Protein 7JYP (pdb70)

InterPro domains:
  IPR005982 Thioredoxin reductase [TIGR01292] (17-313)
  IPR008255 Pyridine nucleotide-disulphide oxidoreductase, class-II, active site [PS00573] (146-166)
  IPR023753 FAD/NAD(P)-binding domain [PF07992] (17-304)
  IPR036188 FAD/NAD(P)-binding domain superfamily [G3DSA:3.50.50.60] (17-307)
  IPR036188 FAD/NAD(P)-binding domain superfamily [G3DSA:3.50.50.60] (128-250)
  IPR036188 FAD/NAD(P)-binding domain superfamily [SSF51905] (14-313)
  IPR050097 Ferredoxin--NADP reductase type 2 [PTHR48105] (16-310)

Foldseek 3Di:
DDDAEWQEEEEAQALLRLLLLLLQLVLVTEYEYEHQDDRRPCLQQAQWFCPDPPDNIDGSNVVSVVSNVSSVVSHYHYHHWHWDAWDDDDFKIWTATPVRDIHIHRFYEYEHAKAADDQPAAPQVVARNQFEEADLVGCLQVQFAWEEEEEAQEQVRLQSVLVSLVGHQAYEYEYQAQDHHYDPVSVVSCVVRPRYHYDYNKGFHYFDDDSFTFWTWIAHNPPRDIDIGGGRHYHYHHDMGQPQPNCVVPFDADPRQAAEDDPLQHTPDPRYGYAANSHDDDDHDSVRRSVNSNSNSVVCSPPPD

Organism: Thermosipho africanus (strain TCF52B) (NCBI:txid484019)

Solvent-accessible surface area: 14412 Å² total; per-residue (Å²): 106,21,114,104,81,1,25,0,0,0,6,10,0,12,18,6,0,0,23,0,0,20,90,0,19,166,43,71,20,47,2,0,0,3,19,121,63,110,44,0,20,82,7,28,101,37,79,4,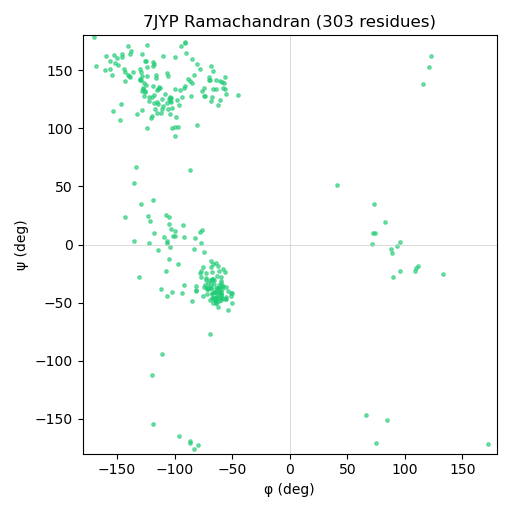8,60,59,56,102,82,73,162,146,13,94,0,62,91,0,0,66,82,22,0,92,81,0,95,76,88,53,6,57,35,12,107,6,64,11,93,120,5,37,100,57,131,88,72,8,47,0,62,1,80,90,52,65,99,0,72,0,33,0,0,0,1,9,36,23,15,67,29,136,88,40,71,27,89,11,7,161,107,3,79,24,74,6,2,14,28,32,0,37,38,11,0,150,57,18,53,44,60,47,2,0,0,8,5,3,19,79,51,0,0,56,36,0,47,96,0,8,176,51,6,124,36,2,15,0,2,7,69,69,80,124,35,78,5,47,145,84,29,31,73,100,12,139,107,28,190,49,25,121,50,37,64,34,2,89,10,98,44,4,117,15,161,104,102,1,83,29,0,10,4,32,43,70,145,83,43,125,101,72,78,20,141,4,81,0,0,0,2,36,50,34,71,52,13,81,2,114,48,0,131,84,45,10,71,40,17,142,162,20,28,0,84,36,60,131,39,10,11,13,88,9,90,0,0,0,0,1,1,40,0,42,75,36,153,95,54,21,21,70,33,7,10,47,5,0,16,70,0,0,61,40,0,25,157,113,46,97

Secondary structure (DSSP, 8-state):
---SEEEEEEE--SHHHHHHHHHHHTTT--EEEEESS-TTGGGGGSSEE--STT-SSEEHHHHHHHHHHHHHHTT-EEEE--EEEEEE-SS-EEEEETTS-EEEEEEEEE---EEEPP---TTTTTTBTTTEES-HHHHGGGGTT-EEEEE--SHHHHHHHHHHHTTSSEEEEE-SSSS--S-HHHHHHHHT-TTEEEE-SEEEEEEEESSSEEEEEEEETTT--EEEEE-SEEEE-S-EEE--GGGTTTS-B-TTSPBP--TTSB-SSTTEEE-GGGBS-S---HHHHHHHHHHHHHHHHHH--

Radius of gyration: 20.69 Å; Cα contacts (8 Å, |Δi|>4): 747; chains: 1; bounding box: 55×51×42 Å

Sequence (305 aa):
GPKDYYDILIIGGGPAGLTAAIYAGRAGLSAAVFEKALEGGAVTQTHVVENWPGFIRIEGSELGEKFAEHAKAFGAEIITAEVLKISYDNEYKYVELDNGKKVKGKVLIYATGAVPRKLGVPGEEEFRGRGVTYCAACDGYLFSGKDIVVVGGGDSACDEAHFLAKMVKSITMVQNLPYLTAAKVLQDRLLENKNVKVILNSLVKEIRGKDKVEEVVVVNNETGEETVIKAEGVFIYVGLVPKSDLLKGIVDINEYGYIKTDENMETNVPGIYAVGDVREKNLRQIVTAAADGAIAVEHAAKKYF

Nearest PDB structures (foldseek):
  7jyp-assembly1_A-2  TM=1.003E+00  e=5.445E-65  Thermosipho africanus TCF52B
  2q7v-assembly1_B  TM=9.675E-01  e=4.208E-39  Deinococcus radiodurans
  3f8p-assembly2_D  TM=9.642E-01  e=4.010E-35  Saccharolobus solfataricus
  3f8r-assembly1_B  TM=9.592E-01  e=8.767E-35  Saccharolobus solfataricus
  2a87-assembly1_B  TM=9.688E-01  e=6.551E-34  Mycobacterium tuberculosis

Structure (mmCIF, N/CA/C/O backbone):
data_7JYP
#
_entry.id   7JYP
#
_cell.length_a   58.150
_cell.length_b   58.150
_cell.length_c   163.130
_cell.angle_alpha   90.00
_cell.angle_beta   90.00
_cell.angle_gamma   120.00
#
_symmetry.space_group_name_H-M   'P 31 2 1'
#
loop_
_entity.id
_entity.type
_entity.pdbx_description
1 polymer 'Thioredoxin reductase'
2 non-polymer 'FLAVIN-ADENINE DINUCLEOTIDE'
3 non-polymer NICOTINAMIDE-ADENINE-DINUCLEOTIDE
4 water water
#
loop_
_atom_site.group_PDB
_atom_site.id
_atom_site.type_symbol
_atom_site.label_atom_id
_atom_site.label_alt_id
_atom_site.label_comp_id
_atom_site.label_asym_id
_atom_site.label_entity_id
_atom_site.label_seq_id
_atom_site.pdbx_PDB_ins_code
_atom_site.Cartn_x
_atom_site.Cartn_y
_atom_site.Cartn_z
_atom_site.occupancy
_atom_site.B_iso_or_equiv
_atom_site.auth_seq_id
_atom_site.auth_comp_id
_atom_site.auth_asym_id
_atom_site.auth_atom_id
_atom_site.pdbx_PDB_model_num
ATOM 1 N N . GLY A 1 39 ? -30.339 -9.964 -18.566 1.00 58.36 12 GLY A N 1
ATOM 2 C CA . GLY A 1 39 ? -31.355 -8.961 -18.374 1.00 52.77 12 GLY A CA 1
ATOM 3 C C . GLY A 1 39 ? -31.019 -8.054 -17.219 1.00 55.84 12 GLY A C 1
ATOM 4 O O . GLY A 1 39 ? -31.410 -8.309 -16.104 1.00 53.57 12 GLY A O 1
ATOM 5 N N . PRO A 1 40 ? -30.250 -6.954 -17.542 1.00 54.04 13 PRO A N 1
ATOM 6 C CA . PRO A 1 40 ? -29.940 -6.078 -16.418 1.00 51.40 13 PRO A CA 1
ATOM 7 C C . PRO A 1 40 ? -31.004 -5.050 -16.096 1.00 52.19 13 PRO A C 1
ATOM 8 O O . PRO A 1 40 ? -31.815 -4.743 -16.931 1.00 52.50 13 PRO A O 1
ATOM 12 N N . LYS A 1 41 ? -30.983 -4.521 -14.884 1.00 47.31 14 LYS A N 1
ATOM 13 C CA . LYS A 1 41 ? -31.931 -3.509 -14.499 1.00 44.85 14 LYS A CA 1
ATOM 14 C C . LYS A 1 41 ? -31.323 -2.192 -14.813 1.00 45.06 14 LYS A C 1
ATOM 15 O O . LYS A 1 41 ? -30.202 -2.142 -15.207 1.00 44.73 14 LYS A O 1
ATOM 21 N N . ASP A 1 42 ? -32.069 -1.128 -14.643 1.00 42.43 15 ASP A N 1
ATOM 22 C CA . ASP A 1 42 ? -31.546 0.161 -14.973 1.00 45.18 15 ASP A CA 1
ATOM 23 C C . ASP A 1 42 ? -30.513 0.696 -14.013 1.00 42.51 15 ASP A C 1
ATOM 24 O O . ASP A 1 42 ? -29.687 1.465 -14.396 1.00 37.27 15 ASP A O 1
ATOM 29 N N . TYR A 1 43 ? -30.598 0.306 -12.742 1.00 40.41 16 TYR A N 1
ATOM 30 C CA . TYR A 1 43 ? -29.702 0.810 -11.720 1.00 39.43 16 TYR A CA 1
ATOM 31 C C . TYR A 1 43 ? -29.260 -0.241 -10.728 1.00 32.76 16 TYR A C 1
ATOM 32 O O . TYR A 1 43 ? -29.977 -1.108 -10.431 1.00 34.68 16 TYR A O 1
ATOM 41 N N . TYR A 1 44 ? -28.034 -0.108 -10.279 1.00 31.69 17 TYR A N 1
ATOM 42 C CA . TYR A 1 44 ? -27.441 -0.949 -9.270 1.00 33.22 17 TYR A CA 1
ATOM 43 C C . TYR A 1 44 ? -26.563 -0.033 -8.434 1.00 32.60 17 TYR A C 1
ATOM 44 O O . TYR A 1 44 ? -26.033 0.914 -8.922 1.00 33.30 17 TYR A O 1
ATOM 53 N N . ASP A 1 45 ? -26.428 -0.338 -7.156 1.00 30.38 18 ASP A N 1
ATOM 54 C CA . ASP A 1 45 ? -25.603 0.470 -6.314 1.00 29.63 18 ASP A CA 1
ATOM 55 C C . ASP A 1 45 ? -24.178 0.372 -6.759 1.00 27.96 18 ASP A C 1
ATOM 56 O O . ASP A 1 45 ? -23.483 1.318 -6.781 1.00 27.56 18 ASP A O 1
ATOM 61 N N . ILE A 1 46 ? -23.768 -0.820 -7.108 1.00 27.16 19 ILE A N 1
ATOM 62 C CA . ILE A 1 46 ? -22.422 -1.047 -7.550 1.00 28.32 19 ILE A CA 1
ATOM 63 C C . ILE A 1 46 ? -22.334 -1.795 -8.890 1.00 25.34 19 ILE A C 1
ATOM 64 O O . ILE A 1 46 ? -22.942 -2.772 -9.069 1.00 25.29 19 ILE A O 1
ATOM 69 N N . LEU A 1 47 ? -21.527 -1.272 -9.780 1.00 26.80 20 LEU A N 1
ATOM 70 C CA . LEU A 1 47 ? -21.287 -1.873 -11.071 1.00 25.54 20 LEU A CA 1
ATOM 71 C C . LEU A 1 47 ? -19.915 -2.464 -11.041 1.00 20.43 20 LEU A C 1
ATOM 72 O O . LEU A 1 47 ? -19.002 -1.794 -10.790 1.00 27.97 20 LEU A O 1
ATOM 77 N N . ILE A 1 48 ? -19.808 -3.741 -11.273 1.00 21.14 21 ILE A N 1
ATOM 78 C CA . ILE A 1 48 ? -18.549 -4.412 -11.249 1.00 22.08 21 ILE A CA 1
ATOM 79 C C . ILE A 1 48 ? -18.216 -4.930 -12.640 1.00 23.80 21 ILE A C 1
ATOM 80 O O . ILE A 1 48 ? -18.943 -5.678 -13.171 1.00 27.39 21 ILE A O 1
ATOM 85 N N . ILE A 1 49 ? -17.099 -4.491 -13.172 1.00 24.02 22 ILE A N 1
ATOM 86 C CA . ILE A 1 49 ? -16.650 -4.860 -14.502 1.00 23.02 22 ILE A CA 1
ATOM 87 C C . ILE A 1 49 ? -15.662 -5.973 -14.452 1.00 21.56 22 ILE A C 1
ATOM 88 O O . ILE A 1 49 ? -14.550 -5.774 -14.152 1.00 25.09 22 ILE A O 1
ATOM 93 N N . GLY A 1 50 ? -16.126 -7.160 -14.729 1.00 23.58 23 GLY A N 1
ATOM 94 C CA . GLY A 1 50 ? -15.291 -8.319 -14.697 1.00 25.16 23 GLY A CA 1
ATOM 95 C C . GLY A 1 50 ? -15.758 -9.259 -13.619 1.00 25.84 23 GLY A C 1
ATOM 96 O O . GLY A 1 50 ? -16.078 -8.841 -12.577 1.00 25.25 23 GLY A O 1
ATOM 97 N N . GLY A 1 51 ? -15.773 -10.528 -13.925 1.00 26.32 24 GLY A N 1
ATOM 98 C CA . GLY A 1 51 ? -16.225 -11.533 -13.017 1.00 21.62 24 GLY A CA 1
ATOM 99 C C . GLY A 1 51 ? -15.208 -12.558 -12.623 1.00 20.58 24 GLY A C 1
ATOM 100 O O . GLY A 1 51 ? -15.504 -13.678 -12.517 1.00 23.70 24 GLY A O 1
ATOM 101 N N . GLY A 1 52 ? -14.000 -12.125 -12.442 1.00 22.82 25 GLY A N 1
ATOM 102 C CA . GLY A 1 52 ? -12.961 -12.969 -11.956 1.00 21.89 25 GLY A CA 1
ATOM 103 C C . GLY A 1 52 ? -13.053 -12.897 -10.403 1.00 21.86 25 GLY A C 1
ATOM 104 O O . GLY A 1 52 ? -13.976 -12.414 -9.884 1.00 23.66 25 GLY A O 1
ATOM 105 N N . PRO A 1 53 ? -11.988 -13.455 -9.727 1.00 19.69 26 PRO A N 1
ATOM 106 C CA . PRO A 1 53 ? -12.037 -13.397 -8.246 1.00 21.26 26 PRO A CA 1
ATOM 107 C C . PRO A 1 53 ? -12.200 -12.016 -7.630 1.00 23.19 26 PRO A C 1
ATOM 108 O O . PRO A 1 53 ? -12.844 -11.869 -6.634 1.00 24.39 26 PRO A O 1
ATOM 112 N N . ALA A 1 54 ? -11.592 -11.018 -8.231 1.00 20.77 27 ALA A N 1
ATOM 113 C CA . ALA A 1 54 ? -11.710 -9.671 -7.731 1.00 22.36 27 ALA A CA 1
ATOM 114 C C . ALA A 1 54 ? -13.125 -9.160 -7.803 1.00 23.88 27 ALA A C 1
ATOM 115 O O . ALA A 1 54 ? -13.669 -8.681 -6.861 1.00 22.17 27 ALA A O 1
ATOM 117 N N . GLY A 1 55 ? -13.740 -9.293 -8.954 1.00 22.93 28 GLY A N 1
ATOM 118 C CA . GLY A 1 55 ? -15.072 -8.818 -9.077 1.00 24.83 28 GLY A CA 1
ATOM 119 C C . GLY A 1 55 ? -16.121 -9.601 -8.347 1.00 21.62 28 GLY A C 1
ATOM 120 O O . GLY A 1 55 ? -17.071 -9.063 -7.937 1.00 20.91 28 GLY A O 1
ATOM 121 N N . LEU A 1 56 ? -15.923 -10.888 -8.253 1.00 22.56 29 LEU A N 1
ATOM 122 C CA . LEU A 1 56 ? -16.874 -11.721 -7.588 1.00 19.17 29 LEU A CA 1
ATOM 123 C C . LEU A 1 56 ? -16.791 -11.506 -6.073 1.00 22.05 29 LEU A C 1
ATOM 124 O O . LEU A 1 56 ? -17.767 -11.536 -5.447 1.00 23.53 29 LEU A O 1
ATOM 129 N N . THR A 1 57 ? -15.607 -11.267 -5.547 1.00 22.31 30 THR A N 1
ATOM 130 C CA . THR A 1 57 ? -15.451 -10.982 -4.121 1.00 19.96 30 THR A CA 1
ATOM 131 C C . THR A 1 57 ? -16.094 -9.651 -3.833 1.00 23.40 30 THR A C 1
ATOM 132 O O . THR A 1 57 ? -16.764 -9.501 -2.871 1.00 23.69 30 THR A O 1
ATOM 136 N N . ALA A 1 58 ? -15.890 -8.693 -4.704 1.00 23.12 31 ALA A N 1
ATOM 137 C CA . ALA A 1 58 ? -16.542 -7.438 -4.557 1.00 21.31 31 ALA A CA 1
ATOM 138 C C . ALA A 1 58 ? -18.046 -7.612 -4.536 1.00 23.73 31 ALA A C 1
ATOM 139 O O . ALA A 1 58 ? -18.722 -6.920 -3.861 1.00 27.43 31 ALA A O 1
ATOM 141 N N . ALA A 1 59 ? -18.566 -8.546 -5.303 1.00 23.14 32 ALA A N 1
ATOM 142 C CA . ALA A 1 59 ? -19.997 -8.755 -5.357 1.00 22.50 32 ALA A CA 1
ATOM 143 C C . ALA A 1 59 ? -20.522 -9.376 -4.067 1.00 25.06 32 ALA A C 1
ATOM 144 O O . ALA A 1 59 ? -21.571 -9.062 -3.604 1.00 26.15 32 ALA A O 1
ATOM 146 N N . ILE A 1 60 ? -19.746 -10.278 -3.531 1.00 22.74 33 ILE A N 1
ATOM 147 C CA . ILE A 1 60 ? -20.100 -10.925 -2.305 1.00 23.29 33 ILE A CA 1
ATOM 148 C C . ILE A 1 60 ? -20.126 -9.868 -1.217 1.00 24.83 33 ILE A C 1
ATOM 149 O O . ILE A 1 60 ? -21.058 -9.780 -0.511 1.00 24.82 33 ILE A O 1
ATOM 154 N N . TYR A 1 61 ? -19.089 -9.069 -1.140 1.00 21.66 34 TYR A N 1
ATOM 155 C CA . TYR A 1 61 ? -19.034 -8.061 -0.086 1.00 25.68 34 TYR A CA 1
ATOM 156 C C . TYR A 1 61 ? -20.126 -7.017 -0.260 1.00 27.49 34 TYR A C 1
ATOM 157 O O . TYR A 1 61 ? -20.680 -6.525 0.732 1.00 26.80 34 TYR A O 1
ATOM 166 N N . ALA A 1 62 ? -20.477 -6.704 -1.507 1.00 24.36 35 ALA A N 1
ATOM 167 C CA . ALA A 1 62 ? -21.531 -5.732 -1.759 1.00 23.81 35 ALA A CA 1
ATOM 168 C C . ALA A 1 62 ? -22.876 -6.249 -1.281 1.00 24.94 35 ALA A C 1
ATOM 169 O O . ALA A 1 62 ? -23.647 -5.510 -0.656 1.00 28.93 35 ALA A O 1
ATOM 171 N N . GLY A 1 63 ? -23.194 -7.503 -1.609 1.00 24.83 36 GLY A N 1
ATOM 172 C CA . GLY A 1 63 ? -24.452 -8.076 -1.168 1.00 21.85 36 GLY A CA 1
ATOM 173 C C . GLY A 1 63 ? -24.544 -8.116 0.347 1.00 27.18 36 GLY A C 1
ATOM 174 O O . GLY A 1 63 ? -25.579 -7.785 0.927 1.00 29.48 36 GLY A O 1
ATOM 175 N N . ARG A 1 64 ? -23.445 -8.460 1.003 1.00 23.85 37 ARG A N 1
ATOM 176 C CA . ARG A 1 64 ? -23.413 -8.550 2.468 1.00 21.26 37 ARG A CA 1
ATOM 177 C C . ARG A 1 64 ? -23.200 -7.202 3.142 1.00 27.21 37 ARG A C 1
ATOM 178 O O . ARG A 1 64 ? -23.085 -7.129 4.388 1.00 30.96 37 ARG A O 1
ATOM 186 N N . ALA A 1 65 ? -23.192 -6.130 2.357 1.00 26.47 38 ALA A N 1
ATOM 187 C CA . ALA A 1 65 ? -23.236 -4.769 2.862 1.00 26.52 38 ALA A CA 1
ATOM 188 C C . ALA A 1 65 ? -24.592 -4.122 2.624 1.00 27.79 38 ALA A C 1
ATOM 189 O O . ALA A 1 65 ? -24.781 -2.949 2.971 1.00 29.07 38 ALA A O 1
ATOM 191 N N . GLY A 1 66 ? -25.548 -4.867 2.075 1.00 27.89 39 GLY A N 1
ATOM 192 C CA . GLY A 1 66 ? -26.863 -4.324 1.789 1.00 31.19 39 GLY A CA 1
ATOM 193 C C . GLY A 1 66 ? -26.954 -3.557 0.489 1.00 31.42 39 GLY A C 1
ATOM 194 O O . GLY A 1 66 ? -27.882 -2.758 0.315 1.00 32.23 39 GLY A O 1
ATOM 195 N N . LEU A 1 67 ? -26.016 -3.768 -0.429 1.00 28.82 40 LEU A N 1
ATOM 196 C CA . LEU A 1 67 ? -25.934 -2.990 -1.663 1.00 31.17 40 LEU A CA 1
ATOM 197 C C . LEU A 1 67 ? -26.212 -3.883 -2.860 1.00 28.27 40 LEU A C 1
ATOM 198 O O . LEU A 1 67 ? -25.676 -4.992 -2.943 1.00 29.25 40 LEU A O 1
ATOM 203 N N . SER A 1 68 ? -27.052 -3.398 -3.778 1.00 30.17 41 SER A N 1
ATOM 204 C CA . SER A 1 68 ? -27.284 -4.086 -5.045 1.00 32.06 41 SER A CA 1
ATOM 205 C C . SER A 1 68 ? -26.039 -4.021 -5.915 1.00 29.64 41 SER A C 1
ATOM 206 O O . SER A 1 68 ? -25.337 -3.009 -5.944 1.00 30.48 41 SER A O 1
ATOM 209 N N . ALA A 1 69 ? -25.756 -5.110 -6.618 1.00 29.34 42 ALA A N 1
ATOM 210 C CA . ALA A 1 69 ? -24.546 -5.191 -7.424 1.00 32.82 42 ALA A CA 1
ATOM 211 C C . ALA A 1 69 ? -24.816 -5.947 -8.714 1.00 30.31 42 ALA A C 1
ATOM 212 O O . ALA A 1 69 ? -25.538 -6.953 -8.727 1.00 28.55 42 ALA A O 1
ATOM 214 N N . ALA A 1 70 ? -24.209 -5.454 -9.793 1.00 32.26 43 ALA A N 1
ATOM 215 C CA . ALA A 1 70 ? -24.193 -6.116 -11.093 1.00 28.10 43 ALA A CA 1
ATOM 216 C C . ALA A 1 70 ? -22.754 -6.443 -11.466 1.00 22.94 43 ALA A C 1
ATOM 217 O O . ALA A 1 70 ? -21.872 -5.581 -11.381 1.00 26.03 43 ALA A O 1
ATOM 219 N N . VAL A 1 71 ? -22.512 -7.697 -11.830 1.00 23.99 44 VAL A N 1
ATOM 220 C CA . VAL A 1 71 ? -21.228 -8.138 -12.357 1.00 22.07 44 VAL A CA 1
ATOM 221 C C . VAL A 1 71 ? -21.394 -8.287 -13.864 1.00 21.52 44 VAL A C 1
ATOM 222 O O . VAL A 1 71 ? -22.239 -9.060 -14.318 1.00 26.88 44 VAL A O 1
ATOM 226 N N . PHE A 1 72 ? -20.584 -7.582 -14.635 1.00 23.77 45 PHE A N 1
ATOM 227 C CA . PHE A 1 72 ? -20.594 -7.733 -16.091 1.00 21.99 45 PHE A CA 1
ATOM 228 C C . PHE A 1 72 ? -19.392 -8.577 -16.476 1.00 24.46 45 PHE A C 1
ATOM 229 O O . PHE A 1 72 ? -18.246 -8.181 -16.228 1.00 26.26 45 PHE A O 1
ATOM 237 N N . GLU A 1 73 ? -19.660 -9.743 -17.052 1.00 25.53 46 GLU A N 1
ATOM 238 C CA . GLU A 1 73 ? -18.633 -10.702 -17.432 1.00 23.93 46 GLU A CA 1
ATOM 239 C C . GLU A 1 73 ? -18.848 -11.093 -18.893 1.00 26.68 46 GLU A C 1
ATOM 240 O O . GLU A 1 73 ? -19.868 -11.698 -19.234 1.00 27.51 46 GLU A O 1
ATOM 246 N N . LYS A 1 74 ? -17.901 -10.765 -19.731 1.00 23.57 47 LYS A N 1
ATOM 247 C CA . LYS A 1 74 ? -18.016 -11.070 -21.149 1.00 25.75 47 LYS A CA 1
ATOM 248 C C . LYS A 1 74 ? -17.743 -12.512 -21.519 1.00 29.20 47 LYS A C 1
ATOM 249 O O . LYS A 1 74 ? -18.193 -12.986 -22.542 1.00 30.88 47 LYS A O 1
ATOM 255 N N . ALA A 1 75 ? -17.004 -13.207 -20.684 1.00 26.17 48 ALA A N 1
ATOM 256 C CA . ALA A 1 75 ? -16.717 -14.581 -20.938 1.00 28.11 48 ALA A CA 1
ATOM 257 C C . ALA A 1 75 ? -17.229 -15.514 -19.838 1.00 32.88 48 ALA A C 1
ATOM 258 O O . ALA A 1 75 ? -18.397 -15.663 -19.681 1.00 33.91 48 ALA A O 1
ATOM 260 N N . LEU A 1 76 ? -16.332 -16.136 -19.102 1.00 31.57 49 LEU A N 1
ATOM 261 C CA . LEU A 1 76 ? -16.727 -17.060 -18.077 1.00 29.83 49 LEU A CA 1
ATOM 262 C C . LEU A 1 76 ? -16.626 -16.566 -16.635 1.00 28.25 49 LEU A C 1
ATOM 263 O O . LEU A 1 76 ? -15.608 -16.124 -16.210 1.00 24.58 49 LEU A O 1
ATOM 268 N N . GLU A 1 77 ? -17.724 -16.676 -15.910 1.00 27.96 50 GLU A N 1
ATOM 269 C CA . GLU A 1 77 ? -17.677 -16.313 -14.496 1.00 27.26 50 GLU A CA 1
ATOM 270 C C . GLU A 1 77 ? -16.620 -17.148 -13.777 1.00 31.19 50 GLU A C 1
ATOM 271 O O . GLU A 1 77 ? -16.535 -18.370 -13.960 1.00 28.22 50 GLU A O 1
ATOM 277 N N . GLY A 1 78 ? -15.809 -16.480 -12.950 1.00 28.38 51 GLY A N 1
ATOM 278 C CA . GLY A 1 78 ? -14.599 -17.058 -12.410 1.00 22.82 51 GLY A CA 1
ATOM 279 C C . GLY A 1 78 ? -13.340 -16.478 -12.993 1.00 26.97 51 GLY A C 1
ATOM 280 O O . GLY A 1 78 ? -12.280 -16.602 -12.374 1.00 27.49 51 GLY A O 1
ATOM 281 N N . GLY A 1 79 ? -13.407 -15.883 -14.201 1.00 23.89 52 GLY A N 1
ATOM 282 C CA . GLY A 1 79 ? -12.230 -15.244 -14.756 1.00 23.02 52 GLY A CA 1
ATOM 283 C C . GLY A 1 79 ? -11.146 -16.254 -15.077 1.00 24.08 52 GLY A C 1
ATOM 284 O O . GLY A 1 79 ? -11.410 -17.389 -15.490 1.00 26.77 52 GLY A O 1
ATOM 285 N N . ALA A 1 80 ? -9.920 -15.838 -14.918 1.00 23.75 53 ALA A N 1
ATOM 286 C CA . ALA A 1 80 ? -8.801 -16.674 -15.224 1.00 28.22 53 ALA A CA 1
ATOM 287 C C . ALA A 1 80 ? -8.711 -17.992 -14.512 1.00 31.09 53 ALA A C 1
ATOM 288 O O . ALA A 1 80 ? -8.033 -18.872 -14.950 1.00 33.61 53 ALA A O 1
ATOM 290 N N . VAL A 1 81 ? -9.385 -18.105 -13.398 1.00 28.82 54 VAL A N 1
ATOM 291 C CA . VAL A 1 81 ? -9.361 -19.345 -12.666 1.00 29.99 54 VAL A CA 1
ATOM 292 C C . VAL A 1 81 ? -9.893 -20.473 -13.541 1.00 30.49 54 VAL A C 1
ATOM 293 O O . VAL A 1 81 ? -9.491 -21.568 -13.415 1.00 29.03 54 VAL A O 1
ATOM 297 N N . THR A 1 82 ? -10.840 -20.155 -14.400 1.00 30.91 55 THR A N 1
ATOM 298 C CA . THR A 1 82 ? -11.447 -21.163 -15.248 1.00 30.84 55 THR A CA 1
ATOM 299 C C . THR A 1 82 ? -10.520 -21.728 -16.303 1.00 34.07 55 THR A C 1
ATOM 300 O O . THR A 1 82 ? -10.793 -22.715 -16.877 1.00 33.10 55 THR A O 1
ATOM 304 N N . GLN A 1 83 ? -9.418 -21.063 -16.510 1.00 31.30 56 GLN A N 1
ATOM 305 C CA . GLN A 1 83 ? -8.421 -21.467 -17.442 1.00 35.24 56 GLN A CA 1
ATOM 306 C C . GLN A 1 83 ? -7.208 -22.057 -16.778 1.00 38.28 56 GLN A C 1
ATOM 307 O O . GLN A 1 83 ? -6.159 -22.055 -17.334 1.00 42.50 56 GLN A O 1
ATOM 313 N N . THR A 1 84 ? -7.363 -22.571 -15.573 1.00 35.06 57 THR A N 1
ATOM 314 C CA . THR A 1 84 ? -6.272 -23.236 -14.917 1.00 35.28 57 THR A CA 1
ATOM 315 C C . THR A 1 84 ? -6.707 -24.645 -14.544 1.00 35.60 57 THR A C 1
ATOM 316 O O . THR A 1 84 ? -7.863 -24.903 -14.374 1.00 34.39 57 THR A O 1
ATOM 320 N N . HIS A 1 85 ? -5.781 -25.564 -14.446 1.00 29.11 58 HIS A N 1
ATOM 321 C CA . HIS A 1 85 ? -6.088 -26.931 -14.136 1.00 27.56 58 HIS A CA 1
ATOM 322 C C . HIS A 1 85 ? -6.574 -27.082 -12.706 1.00 29.21 58 HIS A C 1
ATOM 323 O O . HIS A 1 85 ? -7.720 -27.206 -12.477 1.00 29.85 58 HIS A O 1
ATOM 330 N N . VAL A 1 86 ? -5.655 -27.048 -11.770 1.00 29.51 59 VAL A N 1
ATOM 331 C CA . VAL A 1 86 ? -6.000 -27.196 -10.367 1.00 26.33 59 VAL A CA 1
ATOM 332 C C . VAL A 1 86 ? -5.442 -26.056 -9.572 1.00 28.34 59 VAL A C 1
ATOM 333 O O . VAL A 1 86 ? -4.370 -25.640 -9.795 1.00 29.21 59 VAL A O 1
ATOM 337 N N . VAL A 1 87 ? -6.241 -25.576 -8.643 1.00 29.49 60 VAL A N 1
ATOM 338 C CA . VAL A 1 87 ? -5.866 -24.496 -7.771 1.00 25.22 60 VAL A CA 1
ATOM 339 C C . VAL A 1 87 ? -5.544 -25.140 -6.419 1.00 26.53 60 VAL A C 1
ATOM 340 O O . VAL A 1 87 ? -6.317 -25.866 -5.909 1.00 23.59 60 VAL A O 1
ATOM 344 N N . GLU A 1 88 ? -4.357 -24.850 -5.933 1.00 22.90 61 GLU A N 1
ATOM 345 C CA . GLU A 1 88 ? -3.854 -25.402 -4.704 1.00 26.67 61 GLU A CA 1
ATOM 346 C C . GLU A 1 88 ? -3.486 -24.344 -3.693 1.00 25.83 61 GLU A C 1
ATOM 347 O O . GLU A 1 88 ? -3.031 -24.662 -2.635 1.00 27.17 61 GLU A O 1
ATOM 353 N N . ASN A 1 89 ? -3.686 -23.100 -4.047 1.00 26.26 62 ASN A N 1
ATOM 354 C CA . ASN A 1 89 ? -3.366 -22.022 -3.161 1.00 27.82 62 ASN A CA 1
ATOM 355 C C . ASN A 1 89 ? -4.472 -21.073 -2.805 1.00 24.46 62 ASN A C 1
ATOM 356 O O . ASN A 1 89 ? -4.221 -19.967 -2.473 1.00 27.10 62 ASN A O 1
ATOM 361 N N . TRP A 1 90 ? -5.693 -21.548 -2.894 1.00 21.74 63 TRP A N 1
ATOM 362 C CA . TRP A 1 90 ? -6.857 -20.849 -2.384 1.00 24.56 63 TRP A CA 1
ATOM 363 C C . TRP A 1 90 ? -7.175 -21.483 -1.036 1.00 22.42 63 TRP A C 1
ATOM 364 O O . TRP A 1 90 ? -7.691 -22.616 -0.989 1.00 21.90 63 TRP A O 1
ATOM 375 N N . PRO A 1 91 ? -6.803 -20.837 0.036 1.00 24.40 64 PRO A N 1
ATOM 376 C CA . PRO A 1 91 ? -6.977 -21.462 1.349 1.00 23.00 64 PRO A CA 1
ATOM 377 C C . PRO A 1 91 ? -8.318 -22.128 1.593 1.00 21.77 64 PRO A C 1
ATOM 378 O O . PRO A 1 91 ? -9.319 -21.557 1.429 1.00 23.31 64 PRO A O 1
ATOM 382 N N . GLY A 1 92 ? -8.275 -23.363 2.033 1.00 23.41 65 GLY A N 1
ATOM 383 C CA . GLY A 1 92 ? -9.468 -24.099 2.334 1.00 23.12 65 GLY A CA 1
ATOM 384 C C . GLY A 1 92 ? -9.762 -25.219 1.368 1.00 26.23 65 GLY A C 1
ATOM 385 O O . GLY A 1 92 ? -10.487 -26.094 1.659 1.00 26.85 65 GLY A O 1
ATOM 386 N N . PHE A 1 93 ? -9.167 -25.141 0.183 1.00 23.06 66 PHE A N 1
ATOM 387 C CA . PHE A 1 93 ? -9.306 -26.149 -0.827 1.00 26.45 66 PHE A CA 1
ATOM 388 C C . PHE A 1 93 ? -7.930 -26.681 -1.095 1.00 24.45 66 PHE A C 1
ATOM 389 O O . PHE A 1 93 ? -7.135 -26.014 -1.617 1.00 26.49 66 PHE A O 1
ATOM 397 N N . ILE A 1 94 ? -7.638 -27.897 -0.733 1.00 26.73 67 ILE A N 1
ATOM 398 C CA . ILE A 1 94 ? -6.319 -28.414 -0.964 1.00 23.66 67 ILE A CA 1
ATOM 399 C C . ILE A 1 94 ? -5.980 -28.513 -2.458 1.00 27.89 67 ILE A C 1
ATOM 400 O O . ILE A 1 94 ? -4.925 -28.188 -2.870 1.00 25.67 67 ILE A O 1
ATOM 405 N N . ARG A 1 95 ? -6.920 -29.022 -3.207 1.00 24.66 68 ARG A N 1
ATOM 406 C CA . ARG A 1 95 ? -6.741 -29.200 -4.639 1.00 26.88 68 ARG A CA 1
ATOM 407 C C . ARG A 1 95 ? -8.107 -29.166 -5.262 1.00 30.29 68 ARG A C 1
ATOM 408 O O . ARG A 1 95 ? -8.909 -30.003 -5.005 1.00 31.06 68 ARG A O 1
ATOM 416 N N . ILE A 1 96 ? -8.361 -28.160 -6.075 1.00 28.43 69 ILE A N 1
ATOM 417 C CA . ILE A 1 96 ? -9.638 -28.039 -6.730 1.00 24.11 69 ILE A CA 1
ATOM 418 C C . ILE A 1 96 ? -9.473 -27.593 -8.202 1.00 24.38 69 ILE A C 1
ATOM 419 O O . ILE A 1 96 ? -8.616 -26.860 -8.507 1.00 23.33 69 ILE A O 1
ATOM 424 N N . GLU A 1 97 ? -10.313 -28.107 -9.078 1.00 26.54 70 GLU A N 1
ATOM 425 C CA . GLU A 1 97 ? -10.235 -27.720 -10.480 1.00 23.89 70 GLU A CA 1
ATOM 426 C C . GLU A 1 97 ? -10.616 -26.264 -10.608 1.00 23.93 70 GLU A C 1
ATOM 427 O O . GLU A 1 97 ? -11.567 -25.836 -10.062 1.00 26.11 70 GLU A O 1
ATOM 433 N N . GLY A 1 98 ? -9.834 -25.527 -11.360 1.00 24.70 71 GLY A N 1
ATOM 434 C CA . GLY A 1 98 ? -10.084 -24.130 -11.571 1.00 24.46 71 GLY A CA 1
ATOM 435 C C . GLY A 1 98 ? -11.477 -23.776 -12.010 1.00 26.48 71 GLY A C 1
ATOM 436 O O . GLY A 1 98 ? -12.034 -22.851 -11.540 1.00 24.05 71 GLY A O 1
ATOM 437 N N . SER A 1 99 ? -12.018 -24.527 -12.955 1.00 26.95 72 SER A N 1
ATOM 438 C CA . SER A 1 99 ? -13.357 -24.256 -13.403 1.00 25.92 72 SER A CA 1
ATOM 439 C C . SER A 1 99 ? -14.379 -24.471 -12.287 1.00 28.25 72 SER A C 1
ATOM 440 O O . SER A 1 99 ? -15.324 -23.765 -12.204 1.00 26.03 72 SER A O 1
ATOM 443 N N . GLU A 1 100 ? -14.159 -25.474 -11.463 1.00 25.91 73 GLU A N 1
ATOM 444 C CA . GLU A 1 100 ? -15.068 -25.704 -10.354 1.00 30.61 73 GLU A CA 1
ATOM 445 C C . GLU A 1 100 ? -14.974 -24.576 -9.337 1.00 26.50 73 GLU A C 1
ATOM 446 O O . GLU A 1 100 ? -15.954 -24.119 -8.869 1.00 28.27 73 GLU A O 1
ATOM 452 N N . LEU A 1 101 ? -13.777 -24.139 -9.040 1.00 24.26 74 LEU A N 1
ATOM 453 C CA . LEU A 1 101 ? -13.609 -23.039 -8.097 1.00 27.03 74 LEU A CA 1
ATOM 454 C C . LEU A 1 101 ? -14.242 -21.768 -8.622 1.00 26.08 74 LEU A C 1
ATOM 455 O O . LEU A 1 101 ? -14.901 -21.090 -7.941 1.00 26.45 74 LEU A O 1
ATOM 460 N N . GLY A 1 102 ? -14.028 -21.470 -9.878 1.00 26.15 75 GLY A N 1
ATOM 461 C CA . GLY A 1 102 ? -14.630 -20.286 -10.409 1.00 25.52 75 GLY A CA 1
ATOM 462 C C . GLY A 1 102 ? -16.119 -20.297 -10.300 1.00 24.74 75 GLY A C 1
ATOM 463 O O . GLY A 1 102 ? -16.684 -19.309 -10.052 1.00 25.64 75 GLY A O 1
ATOM 464 N N . GLU A 1 103 ? -16.730 -21.439 -10.516 1.00 24.40 76 GLU A N 1
ATOM 465 C CA . GLU A 1 103 ? -18.159 -21.537 -10.415 1.00 26.03 76 GLU A CA 1
ATOM 466 C C . GLU A 1 103 ? -18.601 -21.372 -8.949 1.00 27.12 76 GLU A C 1
ATOM 467 O O . GLU A 1 103 ? -19.606 -20.802 -8.677 1.00 27.23 76 GLU A O 1
ATOM 473 N N . LYS A 1 104 ? -17.815 -21.914 -8.032 1.00 27.23 77 LYS A N 1
ATOM 474 C CA . LYS A 1 104 ? -18.117 -21.751 -6.630 1.00 26.56 77 LYS A CA 1
ATOM 475 C C . LYS A 1 104 ? -18.109 -20.267 -6.314 1.00 25.88 77 LYS A C 1
ATOM 476 O O . LYS A 1 104 ? -18.969 -19.805 -5.636 1.00 27.51 77 LYS A O 1
ATOM 482 N N . PHE A 1 105 ? -17.125 -19.534 -6.812 1.00 24.77 78 PHE A N 1
ATOM 483 C CA . PHE A 1 105 ? -17.102 -18.091 -6.578 1.00 21.89 78 PHE A CA 1
ATOM 484 C C . PHE A 1 105 ? -18.355 -17.425 -7.123 1.00 23.64 78 PHE A C 1
ATOM 485 O O . PHE A 1 105 ? -18.920 -16.535 -6.487 1.00 23.13 78 PHE A O 1
ATOM 493 N N . ALA A 1 106 ? -18.756 -17.776 -8.357 1.00 25.02 79 ALA A N 1
ATOM 494 C CA . ALA A 1 106 ? -19.934 -17.145 -8.947 1.00 25.72 79 ALA A CA 1
ATOM 495 C C . ALA A 1 106 ? -21.210 -17.491 -8.190 1.00 26.43 79 ALA A C 1
ATOM 496 O O . ALA A 1 106 ? -22.052 -16.617 -7.962 1.00 26.79 79 ALA A O 1
ATOM 498 N N . GLU A 1 107 ? -21.363 -18.723 -7.766 1.00 26.97 80 GLU A N 1
ATOM 499 C CA . GLU A 1 107 ? -22.534 -19.114 -7.020 1.00 29.84 80 GLU A CA 1
ATOM 500 C C . GLU A 1 107 ? -22.620 -18.356 -5.665 1.00 25.96 80 GLU A C 1
ATOM 501 O O . GLU A 1 107 ? -23.655 -17.982 -5.228 1.00 24.18 80 GLU A O 1
ATOM 507 N N . HIS A 1 108 ? -21.471 -18.149 -5.069 1.00 25.09 81 HIS A N 1
ATOM 508 C CA . HIS A 1 108 ? -21.365 -17.443 -3.811 1.00 25.97 81 HIS A CA 1
ATOM 509 C C . HIS A 1 108 ? -21.794 -16.002 -4.021 1.00 26.96 81 HIS A C 1
ATOM 510 O O . HIS A 1 108 ? -22.571 -15.504 -3.275 1.00 25.81 81 HIS A O 1
ATOM 517 N N . ALA A 1 109 ? -21.300 -15.344 -5.069 1.00 24.82 82 ALA A N 1
ATOM 518 C CA . ALA A 1 109 ? -21.736 -13.975 -5.321 1.00 24.66 82 ALA A CA 1
ATOM 519 C C . ALA A 1 109 ? -23.243 -13.909 -5.536 1.00 26.12 82 ALA A C 1
ATOM 520 O O . ALA A 1 109 ? -23.907 -12.988 -5.051 1.00 28.80 82 ALA A O 1
ATOM 522 N N . LYS A 1 110 ? -23.795 -14.853 -6.301 1.00 29.42 83 LYS A N 1
ATOM 523 C CA . LYS A 1 110 ? -25.232 -14.831 -6.542 1.00 29.73 83 LYS A CA 1
ATOM 524 C C . LYS A 1 110 ? -26.024 -15.136 -5.273 1.00 30.32 83 LYS A C 1
ATOM 525 O O . LYS A 1 110 ? -27.134 -14.617 -5.100 1.00 30.65 83 LYS A O 1
ATOM 531 N N . ALA A 1 111 ? -25.464 -15.949 -4.372 1.00 28.11 84 ALA A N 1
ATOM 532 C CA . ALA A 1 111 ? -26.186 -16.324 -3.158 1.00 30.01 84 ALA A CA 1
ATOM 533 C C . ALA A 1 111 ? -26.552 -15.111 -2.320 1.00 31.21 84 ALA A C 1
ATOM 534 O O . ALA A 1 111 ? -27.545 -15.142 -1.583 1.00 33.75 84 ALA A O 1
ATOM 536 N N . PHE A 1 112 ? -25.744 -14.074 -2.433 1.00 29.34 85 PHE A N 1
ATOM 537 C CA . PHE A 1 112 ? -25.950 -12.882 -1.664 1.00 31.06 85 PHE A CA 1
ATOM 538 C C . PHE A 1 112 ? -26.560 -11.720 -2.393 1.00 32.61 85 PHE A C 1
ATOM 539 O O . PHE A 1 112 ? -26.589 -10.651 -1.892 1.00 38.12 85 PHE A O 1
ATOM 547 N N . GLY A 1 113 ? -27.093 -11.971 -3.564 1.00 30.51 86 GLY A N 1
ATOM 548 C CA . GLY A 1 113 ? -27.808 -10.950 -4.284 1.00 33.95 86 GLY A CA 1
ATOM 549 C C . GLY A 1 113 ? -27.300 -10.345 -5.561 1.00 32.63 86 GLY A C 1
ATOM 550 O O . GLY A 1 113 ? -28.048 -9.761 -6.267 1.00 34.38 86 GLY A O 1
ATOM 551 N N . ALA A 1 114 ? -26.029 -10.488 -5.835 1.00 33.32 87 ALA A N 1
ATOM 552 C CA . ALA A 1 114 ? -25.461 -9.915 -7.026 1.00 32.36 87 ALA A CA 1
ATOM 553 C C . ALA A 1 114 ? -26.013 -10.572 -8.245 1.00 35.34 87 ALA A C 1
ATOM 554 O O . ALA A 1 114 ? -26.370 -11.694 -8.220 1.00 38.34 87 ALA A O 1
ATOM 556 N N . GLU A 1 115 ? -26.094 -9.814 -9.318 1.00 32.01 88 GLU A N 1
ATOM 557 C CA . GLU A 1 115 ? -26.593 -10.335 -10.566 1.00 35.26 88 GLU A CA 1
ATOM 558 C C . GLU A 1 115 ? -25.433 -10.397 -11.541 1.00 32.42 88 GLU A C 1
ATOM 559 O O . GLU A 1 115 ? -24.769 -9.441 -11.731 1.00 34.88 88 GLU A O 1
ATOM 565 N N . ILE A 1 116 ? -25.190 -11.554 -12.103 1.00 30.90 89 ILE A N 1
ATOM 566 C CA . ILE A 1 116 ? -24.130 -11.694 -13.047 1.00 28.61 89 ILE A CA 1
ATOM 567 C C . ILE A 1 116 ? -24.740 -11.610 -14.431 1.00 30.81 89 ILE A C 1
ATOM 568 O O . ILE A 1 116 ? -25.627 -12.314 -14.735 1.00 30.86 89 ILE A O 1
ATOM 573 N N . ILE A 1 117 ? -24.226 -10.689 -15.210 1.00 30.80 90 ILE A N 1
ATOM 574 C CA . ILE A 1 117 ? -24.687 -10.425 -16.559 1.00 29.44 90 ILE A CA 1
ATOM 575 C C . ILE A 1 117 ? -23.621 -10.742 -17.589 1.00 31.73 90 ILE A C 1
ATOM 576 O O . ILE A 1 117 ? -22.564 -10.234 -17.550 1.00 28.89 90 ILE A O 1
ATOM 581 N N . THR A 1 118 ? -23.953 -11.619 -18.515 1.00 34.70 91 THR A N 1
ATOM 582 C CA . THR A 1 118 ? -23.032 -11.982 -19.549 1.00 34.11 91 THR A CA 1
ATOM 583 C C . THR A 1 118 ? -23.102 -10.885 -20.596 1.00 36.24 91 THR A C 1
ATOM 584 O O . THR A 1 118 ? -24.021 -10.833 -21.339 1.00 34.96 91 THR A O 1
ATOM 588 N N . ALA A 1 119 ? -22.124 -10.014 -20.611 1.00 31.32 92 ALA A N 1
ATOM 589 C CA . ALA A 1 119 ? -22.087 -8.932 -21.547 1.00 34.92 92 ALA A CA 1
ATOM 590 C C . ALA A 1 119 ? -20.755 -8.278 -21.521 1.00 31.55 92 ALA A C 1
ATOM 591 O O . ALA A 1 119 ? -20.096 -8.317 -20.533 1.00 30.64 92 ALA A O 1
ATOM 593 N N . GLU A 1 120 ? -20.372 -7.662 -22.619 1.00 25.07 93 GLU A N 1
ATOM 594 C CA . GLU A 1 120 ? -19.144 -6.966 -22.663 1.00 24.98 93 GLU A CA 1
ATOM 595 C C . GLU A 1 120 ? -19.441 -5.516 -22.466 1.00 30.44 93 GLU A C 1
ATOM 596 O O . GLU A 1 120 ? -20.329 -4.986 -23.038 1.00 30.31 93 GLU A O 1
ATOM 602 N N . VAL A 1 121 ? -18.667 -4.886 -21.610 1.00 26.62 94 VAL A N 1
ATOM 603 C CA . VAL A 1 121 ? -18.808 -3.485 -21.369 1.00 26.21 94 VAL A CA 1
ATOM 604 C C . VAL A 1 121 ? -17.974 -2.808 -22.439 1.00 29.95 94 VAL A C 1
ATOM 605 O O . VAL A 1 121 ? -16.857 -3.136 -22.612 1.00 26.15 94 VAL A O 1
ATOM 609 N N . LEU A 1 122 ? -18.580 -1.870 -23.148 1.00 30.58 95 LEU A N 1
ATOM 610 C CA . LEU A 1 122 ? -17.902 -1.181 -24.236 1.00 29.82 95 LEU A CA 1
ATOM 611 C C . LEU A 1 122 ? -17.510 0.252 -23.962 1.00 31.81 95 LEU A C 1
ATOM 612 O O . LEU A 1 122 ? -16.635 0.768 -24.596 1.00 29.81 95 LEU A O 1
ATOM 617 N N . LYS A 1 123 ? -18.185 0.869 -23.023 1.00 28.25 96 LYS A N 1
ATOM 618 C CA . LYS A 1 123 ? -17.874 2.214 -22.649 1.00 31.30 96 LYS A CA 1
ATOM 619 C C . LYS A 1 123 ? -18.298 2.533 -21.215 1.00 31.58 96 LYS A C 1
ATOM 620 O O . LYS A 1 123 ? -19.276 2.061 -20.755 1.00 31.23 96 LYS A O 1
ATOM 626 N N . ILE A 1 124 ? -17.519 3.369 -20.570 1.00 28.27 97 ILE A N 1
ATOM 627 C CA . ILE A 1 124 ? -17.790 3.802 -19.226 1.00 33.11 97 ILE A CA 1
ATOM 628 C C . ILE A 1 124 ? -17.775 5.310 -19.185 1.00 35.23 97 ILE A C 1
ATOM 629 O O . ILE A 1 124 ? -16.898 5.908 -19.704 1.00 35.86 97 ILE A O 1
ATOM 634 N N . SER A 1 125 ? -18.760 5.889 -18.543 1.00 35.94 98 SER A N 1
ATOM 635 C CA . SER A 1 125 ? -18.816 7.312 -18.363 1.00 39.60 98 SER A CA 1
ATOM 636 C C . SER A 1 125 ? -19.330 7.630 -16.967 1.00 40.59 98 SER A C 1
ATOM 637 O O . SER A 1 125 ? -19.767 6.762 -16.274 1.00 40.97 98 SER A O 1
ATOM 640 N N . TYR A 1 126 ? -19.266 8.890 -16.584 1.00 43.03 99 TYR A N 1
ATOM 641 C CA . TYR A 1 126 ? -19.733 9.301 -15.277 1.00 47.09 99 TYR A CA 1
ATOM 642 C C . TYR A 1 126 ? -20.129 10.763 -15.151 1.00 51.68 99 TYR A C 1
ATOM 643 O O . TYR A 1 126 ? -19.614 11.600 -15.835 1.00 46.08 99 TYR A O 1
ATOM 652 N N . ASP A 1 127 ? -21.065 11.040 -14.252 1.00 51.73 100 ASP A N 1
ATOM 653 C CA . ASP A 1 127 ? -21.494 12.394 -13.994 1.00 51.28 100 ASP A CA 1
ATOM 654 C C . ASP A 1 127 ? -21.195 12.719 -12.554 1.00 53.97 100 ASP A C 1
ATOM 655 O O . ASP A 1 127 ? -20.305 12.146 -11.981 1.00 51.28 100 ASP A O 1
ATOM 660 N N . ASN A 1 128 ? -21.937 13.647 -11.985 1.00 55.22 101 ASN A N 1
ATOM 661 C CA . ASN A 1 128 ? -21.732 14.091 -10.616 1.00 56.68 101 ASN A CA 1
ATOM 662 C C . ASN A 1 128 ? -21.639 13.002 -9.584 1.00 59.37 101 ASN A C 1
ATOM 663 O O . ASN A 1 128 ? -20.730 12.989 -8.781 1.00 62.77 101 ASN A O 1
ATOM 668 N N . GLU A 1 129 ? -22.594 12.103 -9.600 1.00 57.54 102 GLU A N 1
ATOM 669 C CA . GLU A 1 129 ? -22.628 11.050 -8.636 1.00 56.34 102 GLU A CA 1
ATOM 670 C C . GLU A 1 129 ? -22.923 9.670 -9.160 1.00 54.75 102 GLU A C 1
ATOM 671 O O . GLU A 1 129 ? -23.030 8.766 -8.383 1.00 49.76 102 GLU A O 1
ATOM 677 N N . TYR A 1 130 ? -23.066 9.498 -10.462 1.00 50.38 103 TYR A N 1
ATOM 678 C CA . TYR A 1 130 ? -23.356 8.187 -10.998 1.00 47.92 103 TYR A CA 1
ATOM 679 C C . TYR A 1 130 ? -22.368 7.765 -12.048 1.00 47.30 103 TYR A C 1
ATOM 680 O O . TYR A 1 130 ? -21.729 8.567 -12.650 1.00 47.39 103 TYR A O 1
ATOM 689 N N . LYS A 1 131 ? -22.283 6.467 -12.239 1.00 40.75 104 LYS A N 1
ATOM 690 C CA . LYS A 1 131 ? -21.409 5.880 -13.203 1.00 37.35 104 LYS A CA 1
ATOM 691 C C . LYS A 1 131 ? -22.294 5.135 -14.174 1.00 40.10 104 LYS A C 1
ATOM 692 O O . LYS A 1 131 ? -23.373 4.732 -13.840 1.00 38.50 104 LYS A O 1
ATOM 698 N N . TYR A 1 132 ? -21.804 4.988 -15.386 1.00 36.64 105 TYR A N 1
ATOM 699 C CA . TYR A 1 132 ? -22.554 4.357 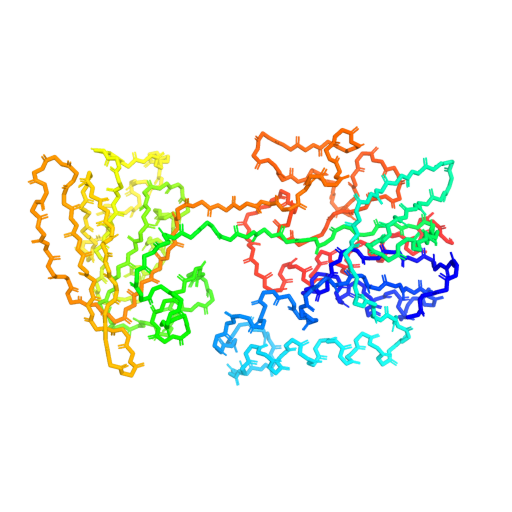-16.413 1.00 37.32 105 TYR A CA 1
ATOM 700 C C . TYR A 1 132 ? -21.732 3.465 -17.266 1.00 31.31 105 TYR A C 1
ATOM 701 O O . TYR A 1 132 ? -20.623 3.716 -17.532 1.00 33.33 105 TYR A O 1
ATOM 710 N N . VAL A 1 133 ? -22.342 2.402 -17.691 1.00 31.56 106 VAL A N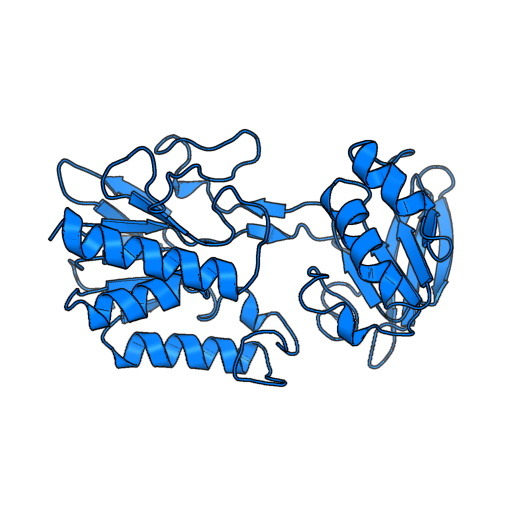 1
ATOM 711 C CA . VAL A 1 133 ? -21.714 1.509 -18.606 1.00 35.79 106 VAL A CA 1
ATOM 712 C C . VAL A 1 133 ? -22.639 1.251 -19.785 1.00 30.95 106 VAL A C 1
ATOM 713 O O . VAL A 1 133 ? -23.801 1.138 -19.622 1.00 30.78 106 VAL A O 1
ATOM 717 N N . GLU A 1 134 ? -22.067 1.162 -20.975 1.00 32.45 107 GLU A N 1
ATOM 718 C CA . GLU A 1 134 ? -22.822 0.717 -22.131 1.00 29.69 107 GLU A CA 1
ATOM 719 C C . GLU A 1 134 ? -22.340 -0.674 -22.508 1.00 27.53 107 GLU A C 1
ATOM 720 O O . GLU A 1 134 ? -21.134 -0.906 -22.638 1.00 31.30 107 GLU A O 1
ATOM 726 N N . LEU A 1 135 ? -23.280 -1.590 -22.674 1.00 28.06 108 LEU A N 1
ATOM 727 C CA . LEU A 1 135 ? -22.975 -2.980 -22.960 1.00 29.51 108 LEU A CA 1
ATOM 728 C C . LEU A 1 135 ? -22.996 -3.232 -24.460 1.00 31.40 108 LEU A C 1
ATOM 729 O O . LEU A 1 135 ? -23.453 -2.404 -25.245 1.00 37.35 108 LEU A O 1
ATOM 734 N N . ASP A 1 136 ? -22.545 -4.412 -24.826 1.00 31.30 109 ASP A N 1
ATOM 735 C CA . ASP A 1 136 ? -22.529 -4.833 -26.213 1.00 32.06 109 ASP A CA 1
ATOM 736 C C . ASP A 1 136 ? -23.883 -5.271 -26.697 1.00 39.57 109 ASP A C 1
ATOM 737 O O . ASP A 1 136 ? -24.018 -5.805 -27.760 1.00 44.41 109 ASP A O 1
ATOM 742 N N . ASN A 1 137 ? -24.904 -5.007 -25.909 1.00 43.01 110 ASN A N 1
ATOM 743 C CA . ASN A 1 137 ? -26.247 -5.309 -26.316 1.00 43.69 110 A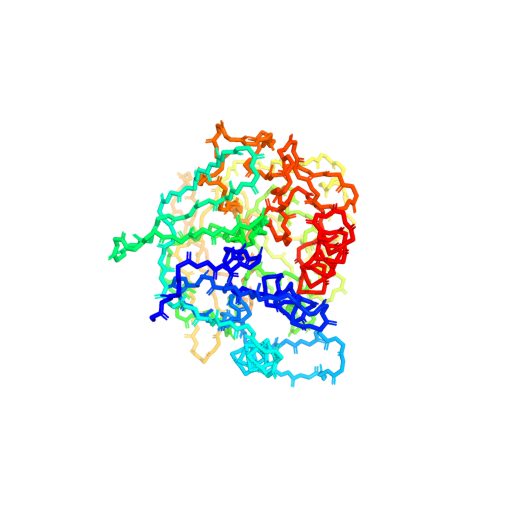SN A CA 1
ATOM 744 C C . ASN A 1 137 ? -27.008 -4.025 -26.387 1.00 46.42 110 ASN A C 1
ATOM 745 O O . ASN A 1 137 ? -28.184 -4.039 -26.524 1.00 55.02 110 ASN A O 1
ATOM 750 N N . GLY A 1 138 ? -26.322 -2.910 -26.287 1.00 38.31 111 GLY A N 1
ATOM 751 C CA . GLY A 1 138 ? -26.951 -1.635 -26.352 1.00 41.01 111 GLY A CA 1
ATOM 752 C C . GLY A 1 138 ? -27.394 -1.107 -25.025 1.00 43.65 111 GLY A C 1
ATOM 753 O O . GLY A 1 138 ? -27.493 0.072 -24.825 1.00 42.85 111 GLY A O 1
ATOM 754 N N . LYS A 1 139 ? -27.690 -1.983 -24.096 1.00 39.75 112 LYS A N 1
ATOM 755 C CA . LYS A 1 139 ? -28.159 -1.520 -22.812 1.00 42.27 112 LYS A CA 1
ATOM 756 C C . LYS A 1 139 ? -27.180 -0.630 -22.076 1.00 35.05 112 LYS A C 1
ATOM 757 O O . LYS A 1 139 ? -26.019 -0.855 -22.103 1.00 36.85 112 LYS A O 1
ATOM 763 N N . LYS A 1 140 ? -27.708 0.393 -21.437 1.00 33.76 113 LYS A N 1
ATOM 764 C CA . LYS A 1 140 ? -26.931 1.286 -20.616 1.00 34.66 113 LYS A CA 1
ATOM 765 C C . LYS A 1 140 ? -27.381 1.068 -19.163 1.00 35.82 113 LYS A C 1
ATOM 766 O O . LYS A 1 140 ? -28.531 0.979 -18.899 1.00 34.65 113 LYS A O 1
ATOM 772 N N . VAL A 1 141 ? -26.426 0.964 -18.257 1.00 34.23 114 VAL A N 1
ATOM 773 C CA . VAL A 1 141 ? -26.699 0.728 -16.846 1.00 33.18 114 VAL A CA 1
ATOM 774 C C . VAL A 1 141 ? -26.061 1.786 -15.988 1.00 34.35 114 VAL A C 1
ATOM 775 O O . VAL A 1 141 ? -24.959 2.157 -16.211 1.00 34.20 114 VAL A O 1
ATOM 779 N N . LYS A 1 142 ? -26.795 2.245 -15.002 1.00 33.44 115 LYS A N 1
ATOM 780 C CA . LYS A 1 142 ? -26.316 3.251 -14.092 1.00 37.28 115 LYS A CA 1
ATOM 781 C C . LYS A 1 142 ? -25.982 2.687 -12.720 1.00 33.43 115 LYS A C 1
ATOM 782 O O . LYS A 1 142 ? -26.584 1.777 -12.280 1.00 31.71 115 LYS A O 1
ATOM 788 N N . GLY A 1 143 ? -24.998 3.259 -12.083 1.00 31.89 116 GLY A N 1
ATOM 789 C CA . GLY A 1 143 ? -24.659 2.873 -10.725 1.00 33.25 116 GLY A CA 1
ATOM 790 C C . GLY A 1 143 ? -24.004 4.010 -9.976 1.00 34.82 116 GLY A C 1
ATOM 791 O O . GLY A 1 143 ? -23.494 4.969 -10.565 1.00 39.20 116 GLY A O 1
ATOM 792 N N . LYS A 1 144 ? -23.966 3.888 -8.666 1.00 31.79 117 LYS A N 1
ATOM 793 C CA . LYS A 1 144 ? -23.344 4.896 -7.863 1.00 33.59 117 LYS A CA 1
ATOM 794 C C . LYS A 1 144 ? -21.848 4.742 -7.819 1.00 32.86 117 LYS A C 1
ATOM 795 O O . LYS A 1 144 ? -21.129 5.688 -7.851 1.00 32.76 117 LYS A O 1
ATOM 801 N N . VAL A 1 145 ? -21.406 3.507 -7.748 1.00 30.87 118 VAL A N 1
ATOM 802 C CA . VAL A 1 145 ? -20.020 3.177 -7.668 1.00 28.51 118 VAL A CA 1
ATOM 803 C C . VAL A 1 145 ? -19.629 2.142 -8.705 1.00 28.67 118 VAL A C 1
ATOM 804 O O . VAL A 1 145 ? -20.375 1.299 -9.026 1.00 29.20 118 VAL A O 1
ATOM 808 N N . LEU A 1 146 ? -18.409 2.230 -9.166 1.00 28.36 119 LEU A N 1
ATOM 809 C CA . LEU A 1 146 ? -17.903 1.286 -10.130 1.00 27.12 119 LEU A CA 1
ATOM 810 C C . LEU A 1 146 ? -16.610 0.649 -9.707 1.00 25.10 119 LEU A C 1
ATOM 811 O O . LEU A 1 146 ? -15.693 1.307 -9.388 1.00 26.54 119 LEU A O 1
ATOM 816 N N . ILE A 1 147 ? -16.587 -0.665 -9.741 1.00 25.19 120 ILE A N 1
ATOM 817 C CA . ILE A 1 147 ? -15.418 -1.434 -9.413 1.00 27.01 120 ILE A CA 1
ATOM 818 C C . ILE A 1 147 ? -14.883 -2.063 -10.701 1.00 24.46 120 ILE A C 1
ATOM 819 O O . ILE A 1 147 ? -15.544 -2.809 -11.286 1.00 27.31 120 ILE A O 1
ATOM 824 N N . TYR A 1 148 ? -13.673 -1.730 -11.077 1.00 23.70 121 TYR A N 1
ATOM 825 C CA . TYR A 1 148 ? -13.070 -2.143 -12.343 1.00 24.93 121 TYR A CA 1
ATOM 826 C C . TYR A 1 148 ? -12.158 -3.340 -12.083 1.00 26.66 121 TYR A C 1
ATOM 827 O O . TYR A 1 148 ? -11.110 -3.196 -11.444 1.00 27.07 121 TYR A O 1
ATOM 836 N N . ALA A 1 149 ? -12.557 -4.506 -12.549 1.00 23.65 122 ALA A N 1
ATOM 837 C CA . ALA A 1 149 ? -11.869 -5.750 -12.289 1.00 23.52 122 ALA A CA 1
ATOM 838 C C . ALA A 1 149 ? -11.692 -6.651 -13.515 1.00 25.06 122 ALA A C 1
ATOM 839 O O . ALA A 1 149 ? -12.020 -7.781 -13.512 1.00 21.88 122 ALA A O 1
ATOM 841 N N . THR A 1 150 ? -11.133 -6.052 -14.540 1.00 25.36 123 THR A N 1
ATOM 842 C CA . THR A 1 150 ? -10.956 -6.682 -15.831 1.00 24.52 123 THR A CA 1
ATOM 843 C C . THR A 1 150 ? -9.770 -7.574 -16.041 1.00 24.96 123 THR A C 1
ATOM 844 O O . THR A 1 150 ? -9.658 -8.163 -17.065 1.00 25.18 123 THR A O 1
ATOM 848 N N . GLY A 1 151 ? -8.902 -7.679 -15.060 1.00 23.29 124 GLY A N 1
ATOM 849 C CA . GLY A 1 151 ? -7.753 -8.570 -15.144 1.00 24.93 124 GLY A CA 1
ATOM 850 C C . GLY A 1 151 ? -6.617 -8.087 -16.045 1.00 27.81 124 GLY A C 1
ATOM 851 O O . GLY A 1 151 ? -6.548 -6.940 -16.496 1.00 23.85 124 GLY A O 1
ATOM 852 N N . ALA A 1 152 ? -5.677 -8.983 -16.261 1.00 26.32 125 ALA A N 1
ATOM 853 C CA . ALA A 1 152 ? -4.494 -8.757 -17.066 1.00 26.67 125 ALA A CA 1
ATOM 854 C C . ALA A 1 152 ? -4.156 -10.064 -17.739 1.00 30.79 125 ALA A C 1
ATOM 855 O O . ALA A 1 152 ? -3.942 -11.041 -17.101 1.00 34.03 125 ALA A O 1
ATOM 857 N N . VAL A 1 153 ? -4.136 -10.062 -19.060 1.00 26.81 126 VAL A N 1
ATOM 858 C CA . VAL A 1 153 ? -3.944 -11.276 -19.815 1.00 32.38 126 VAL A CA 1
ATOM 859 C C . VAL A 1 153 ? -2.543 -11.570 -20.242 1.00 31.04 126 VAL A C 1
ATOM 860 O O . VAL A 1 153 ? -1.904 -10.734 -20.716 1.00 30.63 126 VAL A O 1
ATOM 864 N N . PRO A 1 154 ? -2.072 -12.781 -20.053 1.00 32.44 127 PRO A N 1
ATOM 865 C CA . PRO A 1 154 ? -0.709 -13.071 -20.495 1.00 29.16 127 PRO A CA 1
ATOM 866 C C . PRO A 1 154 ? -0.650 -13.086 -22.004 1.00 29.74 127 PRO A C 1
ATOM 867 O O . PRO A 1 154 ? -1.552 -13.594 -22.670 1.00 28.02 127 PRO A O 1
ATOM 871 N N . ARG A 1 155 ? 0.432 -12.571 -22.540 1.00 28.21 128 ARG A N 1
ATOM 872 C CA . ARG A 1 155 ? 0.677 -12.602 -23.955 1.00 27.40 128 ARG A CA 1
ATOM 873 C C . ARG A 1 155 ? 0.961 -14.045 -24.316 1.00 27.41 128 ARG A C 1
ATOM 874 O O . ARG A 1 155 ? 1.567 -14.748 -23.582 1.00 29.32 128 ARG A O 1
ATOM 882 N N . LYS A 1 156 ? 0.507 -14.448 -25.490 1.00 33.55 129 LYS A N 1
ATOM 883 C CA . LYS A 1 156 ? 0.718 -15.788 -25.954 1.00 32.11 129 LYS A CA 1
ATOM 884 C C . LYS A 1 156 ? 1.865 -15.907 -26.941 1.00 29.01 129 LYS A C 1
ATOM 885 O O . LYS A 1 156 ? 2.308 -14.959 -27.509 1.00 31.21 129 LYS A O 1
ATOM 891 N N . LEU A 1 157 ? 2.330 -17.115 -27.084 1.00 28.95 130 LEU A N 1
ATOM 892 C CA . LEU A 1 157 ? 3.383 -17.410 -27.998 1.00 33.62 130 LEU A CA 1
ATOM 893 C C . LEU A 1 157 ? 2.816 -17.562 -29.418 1.00 33.49 130 LEU A C 1
ATOM 894 O O . LEU A 1 157 ? 3.472 -17.211 -30.365 1.00 32.65 130 LEU A O 1
ATOM 899 N N . GLY A 1 158 ? 1.631 -18.104 -29.525 1.00 31.56 131 GLY A N 1
ATOM 900 C CA . GLY A 1 158 ? 1.000 -18.327 -30.796 1.00 32.67 131 GLY A CA 1
ATOM 901 C C . GLY A 1 158 ? 1.605 -19.463 -31.584 1.00 33.38 131 GLY A C 1
ATOM 902 O O . GLY A 1 158 ? 1.663 -19.403 -32.787 1.00 37.48 131 GLY A O 1
ATOM 903 N N . VAL A 1 159 ? 2.045 -20.493 -30.899 1.00 31.44 132 VAL A N 1
ATOM 904 C CA . VAL A 1 159 ? 2.660 -21.627 -31.509 1.00 30.84 132 VAL A CA 1
ATOM 905 C C . VAL A 1 159 ? 1.887 -22.889 -31.278 1.00 31.92 132 VAL A C 1
ATOM 906 O O . VAL A 1 159 ? 1.167 -23.002 -30.356 1.00 32.05 132 VAL A O 1
ATOM 910 N N . PRO A 1 160 ? 2.093 -23.859 -32.238 1.00 31.77 133 PRO A N 1
ATOM 911 C CA . PRO A 1 160 ? 1.386 -25.118 -32.024 1.00 30.86 133 PRO A CA 1
ATOM 912 C C . PRO A 1 160 ? 1.693 -25.794 -30.684 1.00 32.07 133 PRO A C 1
ATOM 913 O O . PRO A 1 160 ? 2.804 -25.804 -30.276 1.00 30.52 133 PRO A O 1
ATOM 917 N N . GLY A 1 161 ? 0.687 -26.339 -30.043 1.00 32.47 134 GLY A N 1
ATOM 918 C CA . GLY A 1 161 ? 0.874 -26.981 -28.767 1.00 30.94 134 GLY A CA 1
ATOM 919 C C . GLY A 1 161 ? 0.578 -26.103 -27.551 1.00 32.98 134 GLY A C 1
ATOM 920 O O . GLY A 1 161 ? 0.314 -26.606 -26.512 1.00 30.26 134 GLY A O 1
ATOM 921 N N . GLU A 1 162 ? 0.640 -24.800 -27.715 1.00 32.87 135 GLU A N 1
ATOM 922 C CA . GLU A 1 162 ? 0.379 -23.879 -26.651 1.00 34.54 135 GLU A CA 1
ATOM 923 C C . GLU A 1 162 ? -1.036 -23.991 -26.139 1.00 36.80 135 GLU A C 1
ATOM 924 O O . GLU A 1 162 ? -1.233 -24.159 -24.973 1.00 31.24 135 GLU A O 1
ATOM 930 N N . GLU A 1 163 ? -2.011 -23.891 -27.017 1.00 34.46 136 GLU A N 1
ATOM 931 C CA . GLU A 1 163 ? -3.405 -24.083 -26.626 1.00 35.36 136 GLU A CA 1
ATOM 932 C C . GLU A 1 163 ? -3.657 -25.520 -26.200 1.00 36.80 136 GLU A C 1
ATOM 933 O O . GLU A 1 163 ? -4.257 -25.773 -25.147 1.00 37.77 136 GLU A O 1
ATOM 939 N N . GLU A 1 164 ? -3.253 -26.480 -26.997 1.00 34.00 137 GLU A N 1
ATOM 940 C CA . GLU A 1 164 ? -3.507 -27.873 -26.717 1.00 32.72 137 GLU A CA 1
ATOM 941 C C . GLU A 1 164 ? -3.121 -28.372 -25.342 1.00 36.62 137 GLU A C 1
ATOM 942 O O . GLU A 1 164 ? -3.810 -29.162 -24.735 1.00 34.07 137 GLU A O 1
ATOM 948 N N . PHE A 1 165 ? -1.976 -27.926 -24.908 1.00 32.70 138 PHE A N 1
ATOM 949 C CA . PHE A 1 165 ? -1.440 -28.390 -23.673 1.00 36.15 138 PHE A CA 1
ATOM 950 C C . PHE A 1 165 ? -1.638 -27.468 -22.476 1.00 32.64 138 PHE A C 1
ATOM 951 O O . PHE A 1 165 ? -1.065 -27.694 -21.469 1.00 31.87 138 PHE A O 1
ATOM 959 N N . ARG A 1 166 ? -2.468 -26.462 -22.605 1.00 29.65 139 ARG A N 1
ATOM 960 C CA . ARG A 1 166 ? -2.732 -25.588 -21.496 1.00 33.69 139 ARG A CA 1
ATOM 961 C C . ARG A 1 166 ? -3.319 -26.445 -20.381 1.00 35.14 139 ARG A C 1
ATOM 962 O O . ARG A 1 166 ? -4.272 -27.106 -20.574 1.00 35.64 139 ARG A O 1
ATOM 970 N N . GLY A 1 167 ? -2.707 -26.417 -19.225 1.00 33.68 140 GLY A N 1
ATOM 971 C CA . GLY A 1 167 ? -3.171 -27.196 -18.110 1.00 32.38 140 GLY A CA 1
ATOM 972 C C . GLY A 1 167 ? -2.600 -28.587 -18.068 1.00 36.25 140 GLY A C 1
ATOM 973 O O . GLY A 1 16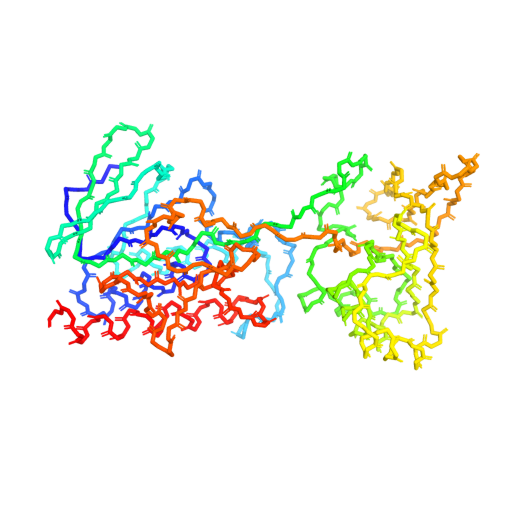7 ? -2.834 -29.304 -17.146 1.00 35.07 140 GLY A O 1
ATOM 974 N N . ARG A 1 168 ? -1.823 -28.940 -19.077 1.00 33.00 141 ARG A N 1
ATOM 975 C CA . ARG A 1 168 ? -1.196 -30.225 -19.136 1.00 34.48 141 ARG A CA 1
ATOM 976 C C . ARG A 1 168 ? 0.270 -30.086 -19.407 1.00 35.63 141 ARG A C 1
ATOM 977 O O . ARG A 1 168 ? 0.855 -30.879 -20.079 1.00 36.68 141 ARG A O 1
ATOM 985 N N . GLY A 1 169 ? 0.842 -29.042 -18.858 1.00 31.36 142 GLY A N 1
ATOM 986 C CA . GLY A 1 169 ? 2.227 -28.732 -19.028 1.00 31.72 142 GLY A CA 1
ATOM 987 C C . GLY A 1 169 ? 2.485 -27.284 -19.367 1.00 30.97 142 GLY A C 1
ATOM 988 O O . GLY A 1 169 ? 3.529 -26.797 -19.104 1.00 32.95 142 GLY A O 1
ATOM 989 N N . VAL A 1 170 ? 1.514 -26.621 -19.962 1.00 28.67 143 VAL A N 1
ATOM 990 C CA . VAL A 1 170 ? 1.649 -25.237 -20.331 1.00 29.94 143 VAL A CA 1
ATOM 991 C C . VAL A 1 170 ? 0.913 -24.341 -19.358 1.00 29.77 143 VAL A C 1
ATOM 992 O O . VAL A 1 170 ? -0.234 -24.519 -19.125 1.00 29.30 143 VAL A O 1
ATOM 996 N N . THR A 1 171 ? 1.622 -23.375 -18.823 1.00 28.84 144 THR A N 1
ATOM 997 C CA . THR A 1 171 ? 1.057 -22.465 -17.860 1.00 29.30 144 THR A CA 1
ATOM 998 C C . THR A 1 171 ? 1.693 -21.102 -17.912 1.00 28.86 144 THR A C 1
ATOM 999 O O . THR A 1 171 ? 2.751 -20.945 -18.418 1.00 28.16 144 THR A O 1
ATOM 1003 N N . TYR A 1 172 ? 0.991 -20.128 -17.368 1.00 27.25 145 TYR A N 1
ATOM 1004 C CA . TYR A 1 172 ? 1.437 -18.754 -17.329 1.00 26.47 145 TYR A CA 1
ATOM 1005 C C . TYR A 1 172 ? 1.542 -18.198 -15.885 1.00 24.90 145 TYR A C 1
ATOM 1006 O O . TYR A 1 172 ? 1.541 -17.052 -15.655 1.00 26.89 145 TYR A O 1
ATOM 1015 N N . CYS A 1 173 ? 1.620 -19.094 -14.944 1.00 27.86 146 CYS A N 1
ATOM 1016 C CA . CYS A 1 173 ? 1.688 -18.680 -13.544 1.00 28.83 146 CYS A CA 1
ATOM 1017 C C . CYS A 1 173 ? 2.505 -19.590 -12.689 1.00 26.16 146 CYS A C 1
ATOM 1018 O O . CYS A 1 173 ? 2.112 -20.659 -12.410 1.00 29.49 146 CYS A O 1
ATOM 1021 N N . ALA A 1 174 ? 3.665 -19.106 -12.318 1.00 31.10 147 ALA A N 1
ATOM 1022 C CA . ALA A 1 174 ? 4.600 -19.861 -11.524 1.00 29.55 147 ALA A CA 1
ATOM 1023 C C . ALA A 1 174 ? 4.165 -20.045 -10.078 1.00 30.92 147 ALA A C 1
ATOM 1024 O O . ALA A 1 174 ? 4.297 -21.090 -9.533 1.00 28.70 147 ALA A O 1
ATOM 1026 N N . ALA A 1 175 ? 3.653 -18.991 -9.489 1.00 29.96 148 ALA A N 1
ATOM 1027 C CA . ALA A 1 175 ? 3.185 -19.062 -8.128 1.00 33.20 148 ALA A CA 1
ATOM 1028 C C . ALA A 1 175 ? 2.103 -20.095 -8.042 1.00 32.62 148 ALA A C 1
ATOM 1029 O O . ALA A 1 175 ? 2.072 -20.868 -7.131 1.00 32.12 148 ALA A O 1
ATOM 1031 N N . CYS A 1 176 ? 1.219 -20.104 -9.016 1.00 30.40 149 CYS A N 1
ATOM 1032 C CA . CYS A 1 176 ? 0.156 -21.051 -9.015 1.00 29.98 149 CYS A CA 1
ATOM 1033 C C . CYS A 1 176 ? 0.538 -22.471 -9.240 1.00 30.81 149 CYS A C 1
ATOM 1034 O O . CYS A 1 176 ? 0.064 -23.344 -8.566 1.00 30.87 149 CYS A O 1
ATOM 1037 N N . ASP A 1 177 ? 1.350 -22.736 -10.231 1.00 28.13 150 ASP A N 1
ATOM 1038 C CA . ASP A 1 177 ? 1.623 -24.097 -10.606 1.00 25.56 150 ASP A CA 1
ATOM 1039 C C . ASP A 1 177 ? 2.993 -24.642 -10.446 1.00 26.87 150 ASP A C 1
ATOM 1040 O O . ASP A 1 177 ? 3.191 -25.775 -10.658 1.00 28.76 150 ASP A O 1
ATOM 1045 N N . GLY A 1 178 ? 3.929 -23.818 -10.053 1.00 28.86 151 GLY A N 1
ATOM 1046 C CA . GLY A 1 178 ? 5.287 -24.255 -9.893 1.00 31.05 151 GLY A CA 1
ATOM 1047 C C . GLY A 1 178 ? 5.489 -25.500 -9.069 1.00 32.30 151 GLY A C 1
ATOM 1048 O O . GLY A 1 178 ? 6.275 -26.325 -9.389 1.00 30.63 151 GLY A O 1
ATOM 1049 N N . TYR A 1 179 ? 4.755 -25.594 -7.983 1.00 29.36 152 TYR A N 1
ATOM 1050 C CA . TYR A 1 179 ? 4.872 -26.722 -7.098 1.00 33.34 152 TYR A CA 1
ATOM 1051 C C . TYR A 1 179 ? 4.579 -28.013 -7.815 1.00 34.92 152 TYR A C 1
ATOM 1052 O O . TYR A 1 179 ? 5.187 -28.999 -7.546 1.00 32.66 152 TYR A O 1
ATOM 1061 N N . LEU A 1 180 ? 3.645 -27.955 -8.740 1.00 31.40 153 LEU A N 1
ATOM 1062 C CA . LEU A 1 180 ? 3.272 -29.127 -9.489 1.00 34.66 153 LEU A CA 1
ATOM 1063 C C . LEU A 1 180 ? 4.392 -29.674 -10.348 1.00 34.68 153 LEU A C 1
ATOM 1064 O O . LEU A 1 180 ? 4.332 -30.778 -10.781 1.00 34.63 153 LEU A O 1
ATOM 1069 N N . PHE A 1 181 ? 5.402 -28.871 -10.564 1.00 31.92 154 PHE A N 1
ATOM 1070 C CA . PHE A 1 181 ? 6.532 -29.261 -11.367 1.00 33.85 154 PHE A CA 1
ATOM 1071 C C . PHE A 1 181 ? 7.782 -29.585 -10.570 1.00 35.35 154 PHE A C 1
ATOM 1072 O O . PHE A 1 181 ? 8.838 -29.655 -11.103 1.00 34.85 154 PHE A O 1
ATOM 1080 N N . SER A 1 182 ? 7.608 -29.827 -9.279 1.00 35.03 155 SER A N 1
ATOM 1081 C CA . SER A 1 182 ? 8.722 -30.189 -8.446 1.00 31.18 155 SER A CA 1
ATOM 1082 C C . SER A 1 182 ? 9.401 -31.416 -9.016 1.00 32.56 155 SER A C 1
ATOM 1083 O O . SER A 1 182 ? 8.773 -32.361 -9.351 1.00 34.70 155 SER A O 1
ATOM 1086 N N . GLY A 1 183 ? 10.708 -31.362 -9.093 1.00 36.05 156 GLY A N 1
ATOM 1087 C CA . GLY A 1 183 ? 11.501 -32.446 -9.608 1.00 34.98 156 GLY A CA 1
ATOM 1088 C C . GLY A 1 183 ? 11.453 -32.681 -11.108 1.00 40.98 156 GLY A C 1
ATOM 1089 O O . GLY A 1 183 ? 11.963 -33.657 -11.577 1.00 40.67 156 GLY A O 1
ATOM 1090 N N . LYS A 1 184 ? 10.859 -31.758 -11.832 1.00 38.49 157 LYS A N 1
ATOM 1091 C CA . LYS A 1 184 ? 10.740 -31.891 -13.268 1.00 33.58 157 LYS A CA 1
ATOM 1092 C C . LYS A 1 184 ? 11.601 -30.915 -14.044 1.00 37.13 157 LYS A C 1
ATOM 1093 O O . LYS A 1 184 ? 12.050 -29.934 -13.530 1.00 30.50 157 LYS A O 1
ATOM 1099 N N . ASP A 1 185 ? 11.808 -31.224 -15.316 1.00 38.21 158 ASP A N 1
ATOM 1100 C CA . ASP A 1 185 ? 12.550 -30.355 -16.199 1.00 38.71 158 ASP A CA 1
ATOM 1101 C C . ASP A 1 185 ? 11.523 -29.451 -16.859 1.00 32.03 158 ASP A C 1
ATOM 1102 O O . ASP A 1 185 ? 10.509 -29.905 -17.264 1.00 33.48 158 ASP A O 1
ATOM 1107 N N . ILE A 1 186 ? 11.793 -28.176 -16.924 1.00 30.09 159 ILE A N 1
ATOM 1108 C CA . ILE A 1 186 ? 10.860 -27.238 -17.473 1.00 31.66 159 ILE A CA 1
ATOM 1109 C C . ILE A 1 186 ? 11.508 -26.190 -18.333 1.00 29.50 159 ILE A C 1
ATOM 1110 O O . ILE A 1 186 ? 12.669 -26.040 -18.299 1.00 29.69 159 ILE A O 1
ATOM 1115 N N . VAL A 1 187 ? 10.689 -25.511 -19.117 1.00 27.79 160 VAL A N 1
ATOM 1116 C CA . VAL A 1 187 ? 11.129 -24.375 -19.907 1.00 26.20 160 VAL A CA 1
ATOM 1117 C C . VAL A 1 187 ? 10.395 -23.143 -19.400 1.00 25.65 160 VAL A C 1
ATOM 1118 O O . VAL A 1 187 ? 9.202 -23.201 -19.086 1.00 27.79 160 VAL A O 1
ATOM 1122 N N . VAL A 1 188 ? 11.095 -22.034 -19.391 1.00 24.25 161 VAL A N 1
ATOM 1123 C CA . VAL A 1 188 ? 10.533 -20.762 -19.108 1.00 26.43 161 VAL A CA 1
ATOM 1124 C C . VAL A 1 188 ? 10.784 -19.925 -20.370 1.00 26.97 161 VAL A C 1
ATOM 1125 O O . VAL A 1 188 ? 11.878 -19.828 -20.799 1.00 28.12 161 VAL A O 1
ATOM 1129 N N . VAL A 1 189 ? 9.746 -19.331 -20.915 1.00 27.69 162 VAL A N 1
ATOM 1130 C CA . VAL A 1 189 ? 9.878 -18.513 -22.108 1.00 29.89 162 VAL A CA 1
ATOM 1131 C C . VAL A 1 189 ? 9.795 -17.054 -21.763 1.00 31.34 162 VAL A C 1
ATOM 1132 O O . VAL A 1 189 ? 8.859 -16.635 -21.166 1.00 29.42 162 VAL A O 1
ATOM 1136 N N . GLY A 1 190 ? 10.795 -16.301 -22.164 1.00 25.52 163 GLY A N 1
ATOM 1137 C CA . GLY A 1 190 ? 10.827 -14.905 -21.892 1.00 30.19 163 GLY A CA 1
ATOM 1138 C C . GLY A 1 190 ? 12.094 -14.596 -21.142 1.00 30.43 163 GLY A C 1
ATOM 1139 O O . GLY A 1 190 ? 12.704 -15.456 -20.629 1.00 30.31 163 GLY A O 1
ATOM 1140 N N . GLY A 1 191 ? 12.474 -13.344 -21.108 1.00 30.59 164 GLY A N 1
ATOM 1141 C CA . GLY A 1 191 ? 13.684 -12.943 -20.441 1.00 32.24 164 GLY A CA 1
ATOM 1142 C C . GLY A 1 191 ? 13.615 -11.613 -19.728 1.00 33.97 164 GLY A C 1
ATOM 1143 O O . GLY A 1 191 ? 14.601 -10.985 -19.510 1.00 32.72 164 GLY A O 1
ATOM 1144 N N . GLY A 1 192 ? 12.410 -11.214 -19.380 1.00 32.08 165 GLY A N 1
ATOM 1145 C CA . GLY A 1 192 ? 12.177 -9.965 -18.712 1.00 31.89 165 GLY A CA 1
ATOM 1146 C C . GLY A 1 192 ? 12.079 -10.074 -17.213 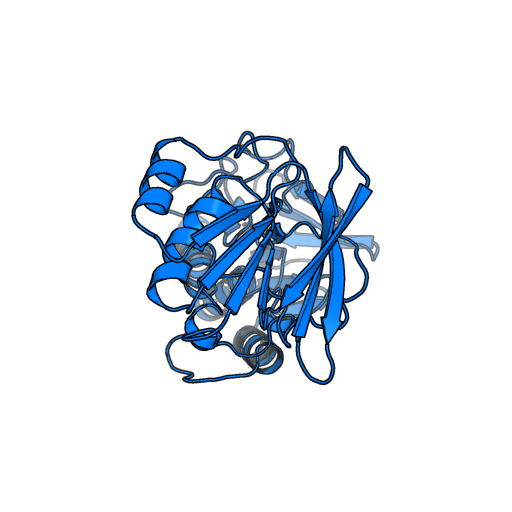1.00 33.35 165 GLY A C 1
ATOM 1147 O O . GLY A 1 192 ? 12.456 -11.048 -16.634 1.00 33.08 165 GLY A O 1
ATOM 1148 N N . ASP A 1 193 ? 11.567 -9.041 -16.589 1.00 34.61 166 ASP A N 1
ATOM 1149 C CA . ASP A 1 193 ? 11.436 -9.038 -15.155 1.00 38.72 166 ASP A CA 1
ATOM 1150 C C . ASP A 1 193 ? 10.687 -10.272 -14.677 1.00 35.29 166 ASP A C 1
ATOM 1151 O O . ASP A 1 193 ? 11.193 -11.011 -13.914 1.00 32.24 166 ASP A O 1
ATOM 1156 N N . SER A 1 194 ? 9.489 -10.491 -15.176 1.00 33.59 167 SER A N 1
ATOM 1157 C CA . SER A 1 194 ? 8.715 -11.626 -14.747 1.00 33.57 167 SER A CA 1
ATOM 1158 C C . SER A 1 194 ? 9.328 -12.965 -15.009 1.00 30.79 167 SER A C 1
ATOM 1159 O O . SER A 1 194 ? 9.289 -13.822 -14.182 1.00 29.04 167 SER A O 1
ATOM 1162 N N . ALA A 1 195 ? 9.927 -13.144 -16.162 1.00 29.05 168 ALA A N 1
ATOM 1163 C CA . ALA A 1 195 ? 10.519 -14.410 -16.473 1.00 24.50 168 ALA A CA 1
ATOM 1164 C C . ALA A 1 195 ? 11.695 -14.730 -15.589 1.00 26.96 168 ALA A C 1
ATOM 1165 O O . ALA A 1 195 ? 11.859 -15.822 -15.174 1.00 29.61 168 ALA A O 1
ATOM 1167 N N . CYS A 1 196 ? 12.513 -13.749 -15.320 1.00 27.32 169 CYS A N 1
ATOM 1168 C CA . CYS A 1 196 ? 13.671 -13.974 -14.495 1.00 28.22 169 CYS A CA 1
ATOM 1169 C C . CYS A 1 196 ? 13.302 -14.119 -13.011 1.00 28.41 169 CYS A C 1
ATOM 1170 O O . CYS A 1 196 ? 13.867 -14.882 -12.321 1.00 29.29 169 CYS A O 1
ATOM 1173 N N . ASP A 1 197 ? 12.329 -13.354 -12.583 1.00 31.05 170 ASP A N 1
ATOM 1174 C CA . ASP A 1 197 ? 11.855 -13.394 -11.225 1.00 32.55 170 ASP A CA 1
ATOM 1175 C C . ASP A 1 197 ? 11.205 -14.729 -10.988 1.00 34.35 170 ASP A C 1
ATOM 1176 O O . ASP A 1 197 ? 11.475 -15.342 -10.005 1.00 35.08 170 ASP A O 1
ATOM 1181 N N . GLU A 1 198 ? 10.364 -15.186 -11.899 1.00 31.03 171 GLU A N 1
ATOM 1182 C CA . GLU A 1 198 ? 9.674 -16.454 -11.668 1.00 29.39 171 GLU A CA 1
ATOM 1183 C C . GLU A 1 198 ? 10.562 -17.661 -11.929 1.00 29.81 171 GLU A C 1
ATOM 1184 O O . GLU A 1 198 ? 10.365 -18.704 -11.293 1.00 30.03 171 GLU A O 1
ATOM 1190 N N . ALA A 1 199 ? 11.581 -17.524 -12.745 1.00 29.16 172 ALA A N 1
ATOM 1191 C CA . ALA A 1 199 ? 12.480 -18.618 -12.956 1.00 27.18 172 ALA A CA 1
ATOM 1192 C C . ALA A 1 199 ? 13.261 -18.862 -11.669 1.00 28.95 172 ALA A C 1
ATOM 1193 O O . ALA A 1 199 ? 13.539 -19.943 -11.317 1.00 28.76 172 ALA A O 1
ATOM 1195 N N . HIS A 1 200 ? 13.605 -17.793 -11.002 1.00 32.02 173 HIS A N 1
ATOM 1196 C CA . HIS A 1 200 ? 14.328 -17.890 -9.746 1.00 35.60 173 HIS A CA 1
ATOM 1197 C C . HIS A 1 200 ? 13.442 -18.586 -8.727 1.00 30.21 173 HIS A C 1
ATOM 1198 O O . HIS A 1 200 ? 13.853 -19.476 -8.082 1.00 30.38 173 HIS A O 1
ATOM 1205 N N . PHE A 1 201 ? 12.209 -18.161 -8.647 1.00 30.09 174 PHE A N 1
ATOM 1206 C CA . PHE A 1 201 ? 11.245 -18.801 -7.755 1.00 29.95 174 PHE A CA 1
ATOM 1207 C C . PHE A 1 201 ? 11.136 -20.297 -8.026 1.00 32.69 174 PHE A C 1
ATOM 1208 O O . PHE A 1 201 ? 11.166 -21.114 -7.098 1.00 30.30 174 PHE A O 1
ATOM 1216 N N . LEU A 1 202 ? 11.012 -20.673 -9.306 1.00 27.52 175 LEU A N 1
ATOM 1217 C CA . LEU A 1 202 ? 10.809 -22.070 -9.675 1.00 24.87 175 LEU A CA 1
ATOM 1218 C C . LEU A 1 202 ? 12.043 -22.919 -9.422 1.00 26.32 175 LEU A C 1
ATOM 1219 O O . LEU A 1 202 ? 11.919 -24.118 -9.147 1.00 29.42 175 LEU A O 1
ATOM 1224 N N . ALA A 1 203 ? 13.236 -22.329 -9.530 1.00 28.93 176 ALA A N 1
ATOM 1225 C CA . ALA A 1 203 ? 14.465 -23.110 -9.474 1.00 31.83 176 ALA A CA 1
ATOM 1226 C C . ALA A 1 203 ? 14.641 -23.818 -8.134 1.00 34.89 176 ALA A C 1
ATOM 1227 O O . ALA A 1 203 ? 15.378 -24.810 -8.060 1.00 32.84 176 ALA A O 1
ATOM 1229 N N . LYS A 1 204 ? 13.939 -23.375 -7.115 1.00 32.27 177 LYS A N 1
ATOM 1230 C CA . LYS A 1 204 ? 14.020 -24.018 -5.827 1.00 35.07 177 LYS A CA 1
ATOM 1231 C C . LYS A 1 204 ? 13.315 -25.348 -5.804 1.00 37.57 177 LYS A C 1
ATOM 1232 O O . LYS A 1 204 ? 13.634 -26.190 -5.016 1.00 38.21 177 LYS A O 1
ATOM 1238 N N . MET A 1 205 ? 12.352 -25.541 -6.678 1.00 31.13 178 MET A N 1
ATOM 1239 C CA . MET A 1 205 ? 11.557 -26.765 -6.698 1.00 32.61 178 MET A CA 1
ATOM 1240 C C . MET A 1 205 ? 11.801 -27.645 -7.917 1.00 33.30 178 MET A C 1
ATOM 1241 O O . MET A 1 205 ? 11.794 -28.878 -7.800 1.00 28.64 178 MET A O 1
ATOM 1246 N N . VAL A 1 206 ? 11.986 -27.056 -9.096 1.00 36.63 179 VAL A N 1
ATOM 1247 C CA . VAL A 1 206 ? 12.096 -27.866 -10.309 1.00 36.45 179 VAL A CA 1
ATOM 1248 C C . VAL A 1 206 ? 13.509 -28.427 -10.440 1.00 37.15 179 VAL A C 1
ATOM 1249 O O . VAL A 1 206 ? 14.484 -27.874 -9.920 1.00 36.32 179 VAL A O 1
ATOM 1253 N N . LYS A 1 207 ? 13.620 -29.547 -11.159 1.00 35.99 180 LYS A N 1
ATOM 1254 C CA . LYS A 1 207 ? 14.935 -30.138 -11.394 1.00 37.22 180 LYS A CA 1
ATOM 1255 C C . LYS A 1 207 ? 15.816 -29.218 -12.227 1.00 38.18 180 LYS A C 1
ATOM 1256 O O . LYS A 1 207 ? 16.985 -28.993 -11.896 1.00 38.29 180 LYS A O 1
ATOM 1262 N N . SER A 1 208 ? 15.286 -28.698 -13.334 1.00 37.20 181 SER A N 1
ATOM 1263 C CA . SER A 1 208 ? 16.077 -27.808 -14.167 1.00 37.72 181 SER A CA 1
ATOM 1264 C C . SER A 1 208 ? 15.156 -26.846 -14.902 1.00 34.94 181 SER A C 1
ATOM 1265 O O . SER A 1 208 ? 13.968 -27.115 -15.092 1.00 32.41 181 SER A O 1
ATOM 1268 N N . ILE A 1 209 ? 15.726 -25.708 -15.294 1.00 30.88 182 ILE A N 1
ATOM 1269 C CA . ILE A 1 209 ? 15.053 -24.720 -16.122 1.00 32.88 182 ILE A CA 1
ATOM 1270 C C . ILE A 1 209 ? 15.915 -24.445 -17.347 1.00 29.82 182 ILE A C 1
ATOM 1271 O O . ILE A 1 209 ? 17.118 -24.189 -17.226 1.00 32.57 182 ILE A O 1
ATOM 1276 N N . THR A 1 210 ? 15.299 -24.484 -18.515 1.00 29.09 183 THR A N 1
ATOM 1277 C CA . THR A 1 210 ? 15.896 -23.948 -19.733 1.00 29.63 183 THR A CA 1
ATOM 1278 C C . THR A 1 210 ? 15.080 -22.720 -20.120 1.00 29.33 183 THR A C 1
ATOM 1279 O O . THR A 1 210 ? 13.896 -22.837 -20.444 1.00 29.83 183 THR A O 1
ATOM 1283 N N . MET A 1 211 ? 15.685 -21.540 -20.038 1.00 28.05 184 MET A N 1
ATOM 1284 C CA . MET A 1 211 ? 15.002 -20.326 -20.464 1.00 27.26 184 MET A CA 1
ATOM 1285 C C . MET A 1 211 ? 15.218 -20.115 -21.955 1.00 31.29 184 MET A C 1
ATOM 1286 O O . MET A 1 211 ? 16.316 -20.329 -22.476 1.00 33.59 184 MET A O 1
ATOM 1291 N N . VAL A 1 212 ? 14.177 -19.671 -22.639 1.00 28.54 185 VAL A N 1
ATOM 1292 C CA . VAL A 1 212 ? 14.215 -19.366 -24.053 1.00 24.75 185 VAL A CA 1
ATOM 1293 C C . VAL A 1 212 ? 13.847 -17.909 -24.229 1.00 26.72 185 VAL A C 1
ATOM 1294 O O . VAL A 1 212 ? 12.748 -17.562 -24.068 1.00 27.96 185 VAL A O 1
ATOM 1298 N N . GLN A 1 213 ? 14.817 -17.089 -24.580 1.00 27.46 186 GLN A N 1
ATOM 1299 C CA . GLN A 1 213 ? 14.659 -15.661 -24.750 1.00 26.69 186 GLN A CA 1
ATOM 1300 C C . GLN A 1 213 ? 14.862 -15.282 -26.210 1.00 29.02 186 GLN A C 1
ATOM 1301 O O . GLN A 1 213 ? 15.756 -15.741 -26.813 1.00 31.14 186 GLN A O 1
ATOM 1307 N N . ASN A 1 214 ? 14.001 -14.442 -26.731 1.00 27.68 187 ASN A N 1
ATOM 1308 C CA . ASN A 1 214 ? 14.016 -14.064 -28.134 1.00 29.34 187 ASN A CA 1
ATOM 1309 C C . ASN A 1 214 ? 15.050 -13.073 -28.573 1.00 33.24 187 ASN A C 1
ATOM 1310 O O . ASN A 1 214 ? 15.465 -13.086 -29.683 1.00 35.47 187 ASN A O 1
ATOM 1315 N N . LEU A 1 215 ? 15.454 -12.222 -27.669 1.00 34.22 188 LEU A N 1
ATOM 1316 C CA . LEU A 1 215 ? 16.468 -11.255 -27.948 1.00 35.13 188 LEU A CA 1
ATOM 1317 C C . LEU A 1 215 ? 17.815 -11.843 -27.610 1.00 34.32 188 LEU A C 1
ATOM 1318 O O . LEU A 1 215 ? 17.911 -12.827 -26.963 1.00 35.62 188 LEU A O 1
ATOM 1323 N N . PRO A 1 216 ? 18.875 -11.228 -28.070 1.00 37.56 189 PRO A N 1
ATOM 1324 C CA . PRO A 1 216 ? 20.213 -11.730 -27.815 1.00 33.04 189 PRO A CA 1
ATOM 1325 C C . PRO A 1 216 ? 20.674 -11.442 -26.402 1.00 38.47 189 PRO A C 1
ATOM 1326 O O . PRO A 1 216 ? 21.814 -11.586 -26.109 1.00 37.74 189 PRO A O 1
ATOM 1330 N N . TYR A 1 217 ? 19.752 -11.032 -25.569 1.00 33.24 190 TYR A N 1
ATOM 1331 C CA . TYR A 1 217 ? 20.050 -10.707 -24.190 1.00 36.33 190 TYR A CA 1
ATOM 1332 C C . TYR A 1 217 ? 18.822 -10.735 -23.303 1.00 34.64 190 TYR A C 1
ATOM 1333 O O . TYR A 1 217 ? 17.731 -10.660 -23.766 1.00 35.25 190 TYR A O 1
ATOM 1342 N N . LEU A 1 218 ? 19.033 -10.818 -21.999 1.00 37.58 191 LEU A N 1
ATOM 1343 C CA . LEU A 1 218 ? 17.928 -10.782 -21.072 1.00 34.81 191 LEU A CA 1
ATOM 1344 C C . LEU A 1 218 ? 17.605 -9.333 -20.868 1.00 34.94 191 LEU A C 1
ATOM 1345 O O . LEU A 1 218 ? 18.466 -8.534 -20.868 1.00 38.38 191 LEU A O 1
ATOM 1350 N N . THR A 1 219 ? 16.343 -9.018 -20.683 1.00 32.55 192 THR A N 1
ATOM 1351 C CA . THR A 1 219 ? 15.952 -7.648 -20.498 1.00 35.08 192 THR A CA 1
ATOM 1352 C C . THR A 1 219 ? 15.621 -7.294 -19.054 1.00 34.76 192 THR A C 1
ATOM 1353 O O . THR A 1 219 ? 15.331 -6.187 -18.746 1.00 37.87 192 THR A O 1
ATOM 1357 N N . ALA A 1 220 ? 15.687 -8.281 -18.191 1.00 35.19 193 ALA A N 1
ATOM 1358 C CA . ALA A 1 220 ? 15.386 -8.085 -16.796 1.00 37.64 193 ALA A CA 1
ATOM 1359 C C . ALA A 1 220 ? 16.402 -7.239 -16.092 1.00 39.53 193 ALA A C 1
ATOM 1360 O O . ALA A 1 220 ? 17.530 -7.191 -16.472 1.00 38.00 193 ALA A O 1
ATOM 1362 N N . ALA A 1 221 ? 15.942 -6.585 -15.042 1.00 41.05 194 ALA A N 1
ATOM 1363 C CA . ALA A 1 221 ? 16.769 -5.750 -14.205 1.00 40.42 194 ALA A CA 1
ATOM 1364 C C . ALA A 1 221 ? 17.915 -6.578 -13.701 1.00 41.92 194 ALA A C 1
ATOM 1365 O O . ALA A 1 221 ? 17.769 -7.718 -13.465 1.00 40.66 194 ALA A O 1
ATOM 1367 N N . LYS A 1 222 ? 19.071 -5.976 -13.577 1.00 41.61 195 LYS A N 1
ATOM 1368 C CA . LYS A 1 222 ? 20.250 -6.690 -13.157 1.00 45.85 195 LYS A CA 1
ATOM 1369 C C . LYS A 1 222 ? 20.101 -7.457 -11.872 1.00 46.38 195 LYS A C 1
ATOM 1370 O O . LYS A 1 222 ? 20.587 -8.558 -11.737 1.00 47.22 195 LYS A O 1
ATOM 1376 N N . VAL A 1 223 ? 19.421 -6.855 -10.926 1.00 46.51 196 VAL A N 1
ATOM 1377 C CA . VAL A 1 223 ? 19.221 -7.539 -9.651 1.00 48.15 196 VAL A CA 1
ATOM 1378 C C . VAL A 1 223 ? 18.484 -8.856 -9.865 1.00 46.57 196 VAL A C 1
ATOM 1379 O O . VAL A 1 223 ? 18.830 -9.883 -9.267 1.00 45.04 196 VAL A O 1
ATOM 1383 N N . LEU A 1 224 ? 17.498 -8.859 -10.728 1.00 47.66 197 LEU A N 1
ATOM 1384 C CA . LEU A 1 224 ? 16.772 -10.074 -11.012 1.00 43.78 197 LEU A CA 1
ATOM 1385 C C . LEU A 1 224 ? 17.650 -11.072 -11.740 1.00 43.50 197 LEU A C 1
ATOM 1386 O O . LEU A 1 224 ? 17.537 -12.246 -11.536 1.00 40.41 197 LEU A O 1
ATOM 1391 N N . GLN A 1 225 ? 18.542 -10.586 -12.582 1.00 40.62 198 GLN A N 1
ATOM 1392 C CA . GLN A 1 225 ? 19.411 -11.479 -13.304 1.00 42.93 198 GLN A CA 1
ATOM 1393 C C . GLN A 1 225 ? 20.428 -12.060 -12.371 1.00 45.51 198 GLN A C 1
ATOM 1394 O O . GLN A 1 225 ? 20.788 -13.186 -12.482 1.00 46.03 198 GLN A O 1
ATOM 1400 N N . ASP A 1 226 ? 20.885 -11.246 -11.444 1.00 48.72 199 ASP A N 1
ATOM 1401 C CA . ASP A 1 226 ? 21.857 -11.678 -10.472 1.00 49.98 199 ASP A CA 1
ATOM 1402 C C . ASP A 1 226 ? 21.367 -12.831 -9.608 1.00 48.03 199 ASP A C 1
ATOM 1403 O O . ASP A 1 226 ? 22.122 -13.693 -9.283 1.00 50.41 199 ASP A O 1
ATOM 1408 N N . ARG A 1 227 ? 20.102 -12.841 -9.255 1.00 45.10 200 ARG A N 1
ATOM 1409 C CA . ARG A 1 227 ? 19.569 -13.902 -8.442 1.00 42.46 200 ARG A CA 1
ATOM 1410 C C . ARG A 1 227 ? 19.567 -15.211 -9.181 1.00 45.27 200 ARG A C 1
ATOM 1411 O O . ARG A 1 227 ? 19.683 -16.244 -8.577 1.00 41.76 200 ARG A O 1
ATOM 1419 N N . LEU A 1 228 ? 19.441 -15.156 -10.501 1.00 41.72 201 LEU A N 1
ATOM 1420 C CA . LEU A 1 228 ? 19.443 -16.363 -11.320 1.00 44.25 201 LEU A CA 1
ATOM 1421 C C . LEU A 1 228 ? 20.800 -17.052 -11.330 1.00 46.81 201 LEU A C 1
ATOM 1422 O O . LEU A 1 228 ? 20.866 -18.276 -11.484 1.00 48.77 201 LEU A O 1
ATOM 1427 N N . LEU A 1 229 ? 21.890 -16.295 -11.178 1.00 49.76 202 LEU A N 1
ATOM 1428 C CA . LEU A 1 229 ? 23.216 -16.908 -11.166 1.00 52.26 202 LEU A CA 1
ATOM 1429 C C . LEU A 1 229 ? 23.443 -17.785 -9.939 1.00 53.25 202 LEU A C 1
ATOM 1430 O O . LEU A 1 229 ? 24.275 -18.700 -9.995 1.00 56.24 202 LEU A O 1
ATOM 1435 N N . GLU A 1 230 ? 22.721 -17.543 -8.840 1.00 48.11 203 GLU A N 1
ATOM 1436 C CA . GLU A 1 230 ? 22.736 -18.490 -7.734 1.00 50.89 203 GLU A CA 1
ATOM 1437 C C . GLU A 1 230 ? 22.198 -19.854 -8.143 1.00 50.68 203 GLU A C 1
ATOM 1438 O O . GLU A 1 230 ? 22.516 -20.857 -7.492 1.00 49.58 203 GLU A O 1
ATOM 1444 N N . ASN A 1 231 ? 21.385 -19.915 -9.202 1.00 49.00 204 ASN A N 1
ATOM 1445 C CA . ASN A 1 231 ? 20.629 -21.115 -9.556 1.00 44.54 204 ASN A CA 1
ATOM 1446 C C . ASN A 1 231 ? 21.380 -21.838 -10.666 1.00 48.35 204 ASN A C 1
ATOM 1447 O O . ASN A 1 231 ? 21.195 -21.565 -11.854 1.00 39.11 204 ASN A O 1
ATOM 1452 N N . LYS A 1 232 ? 22.228 -22.785 -10.267 1.00 45.65 205 LYS A N 1
ATOM 1453 C CA . LYS A 1 232 ? 23.020 -23.524 -11.237 1.00 45.72 205 LYS A CA 1
ATOM 1454 C C . LYS A 1 232 ? 22.199 -24.548 -12.016 1.00 44.36 205 LYS A C 1
ATOM 1455 O O . LYS A 1 232 ? 22.710 -25.107 -12.993 1.00 44.44 205 LYS A O 1
ATOM 1461 N N . ASN A 1 233 ? 20.943 -24.730 -11.650 1.00 39.40 206 ASN A N 1
ATOM 1462 C CA . ASN A 1 233 ? 20.068 -25.629 -12.367 1.00 40.43 206 ASN A CA 1
ATOM 1463 C C . ASN A 1 233 ? 19.271 -24.889 -13.459 1.00 39.74 206 ASN A C 1
ATOM 1464 O O . ASN A 1 233 ? 18.296 -25.365 -13.957 1.00 36.94 206 ASN A O 1
ATOM 1469 N N . VAL A 1 234 ? 19.734 -23.709 -13.787 1.00 36.40 207 VAL A N 1
ATOM 1470 C CA . VAL A 1 234 ? 19.114 -22.885 -14.785 1.00 38.77 207 VAL A CA 1
ATOM 1471 C C . VAL A 1 234 ? 20.071 -22.614 -15.945 1.00 39.91 207 VAL A C 1
ATOM 1472 O O . VAL A 1 234 ? 21.215 -22.329 -15.732 1.00 39.73 207 VAL A O 1
ATOM 1476 N N . LYS A 1 235 ? 19.549 -22.718 -17.163 1.00 36.79 208 LYS A N 1
ATOM 1477 C CA . LYS A 1 235 ? 20.277 -22.459 -18.400 1.00 38.10 208 LYS A CA 1
ATOM 1478 C C . LYS A 1 235 ? 19.470 -21.524 -19.284 1.00 36.95 208 LYS A C 1
ATOM 1479 O O . LYS A 1 235 ? 18.283 -21.597 -19.341 1.00 34.00 208 LYS A O 1
ATOM 1485 N N . VAL A 1 236 ? 20.167 -20.629 -19.951 1.00 36.96 209 VAL A N 1
ATOM 1486 C CA . VAL A 1 236 ? 19.541 -19.663 -20.810 1.00 35.24 209 VAL A CA 1
ATOM 1487 C C . VAL A 1 236 ? 19.916 -19.816 -22.295 1.00 35.72 209 VAL A C 1
ATOM 1488 O O . VAL A 1 236 ? 21.046 -19.893 -22.628 1.00 35.14 209 VAL A O 1
ATOM 1492 N N . ILE A 1 237 ? 18.926 -19.790 -23.160 1.00 29.74 210 ILE A N 1
ATOM 1493 C CA . ILE A 1 237 ? 19.147 -19.858 -24.589 1.00 30.32 210 ILE A CA 1
ATOM 1494 C C . ILE A 1 237 ? 18.673 -18.549 -25.166 1.00 33.01 210 ILE A C 1
ATOM 1495 O O . ILE A 1 237 ? 17.535 -18.266 -25.119 1.00 33.00 210 ILE A O 1
ATOM 1500 N N . LEU A 1 238 ? 19.582 -17.758 -25.687 1.00 29.59 211 LEU A N 1
ATOM 1501 C CA . LEU A 1 238 ? 19.229 -16.476 -26.219 1.00 30.55 211 LEU A CA 1
ATOM 1502 C C . LEU A 1 238 ? 18.892 -16.506 -27.708 1.00 31.69 211 LEU A C 1
ATOM 1503 O O . LEU A 1 238 ? 19.055 -17.500 -28.340 1.00 30.77 211 LEU A O 1
ATOM 1508 N N . ASN A 1 239 ? 18.425 -15.379 -28.205 1.00 30.84 212 ASN A N 1
ATOM 1509 C CA . ASN A 1 239 ? 18.084 -15.173 -29.593 1.00 33.02 212 ASN A CA 1
ATOM 1510 C C . ASN A 1 239 ? 17.373 -16.347 -30.204 1.00 33.12 212 ASN A C 1
ATOM 1511 O O . ASN A 1 239 ? 17.736 -16.814 -31.230 1.00 34.72 212 ASN A O 1
ATOM 1516 N N . SER A 1 240 ? 16.336 -16.799 -29.553 1.00 29.95 213 SER A N 1
ATOM 1517 C CA . SER A 1 240 ? 15.604 -17.980 -29.987 1.00 32.19 213 SER A CA 1
ATOM 1518 C C . SER A 1 240 ? 14.119 -17.833 -29.687 1.00 34.11 213 SER A C 1
ATOM 1519 O O . SER A 1 240 ? 13.707 -17.054 -28.825 1.00 33.17 213 SER A O 1
ATOM 1522 N N . LEU A 1 241 ? 13.323 -18.648 -30.376 1.00 30.72 214 LEU A N 1
ATOM 1523 C CA . LEU A 1 241 ? 11.881 -18.679 -30.211 1.00 29.52 214 LEU A CA 1
ATOM 1524 C C . LEU A 1 241 ? 11.443 -20.120 -30.012 1.00 32.75 214 LEU A C 1
ATOM 1525 O O . LEU A 1 241 ? 12.097 -21.051 -30.486 1.00 33.51 214 LEU A O 1
ATOM 1530 N N . VAL A 1 242 ? 10.337 -20.306 -29.289 1.00 29.43 215 VAL A N 1
ATOM 1531 C CA . VAL A 1 242 ? 9.692 -21.612 -29.259 1.00 29.15 215 VAL A CA 1
ATOM 1532 C C . VAL A 1 242 ? 8.976 -21.825 -30.585 1.00 31.76 215 VAL A C 1
ATOM 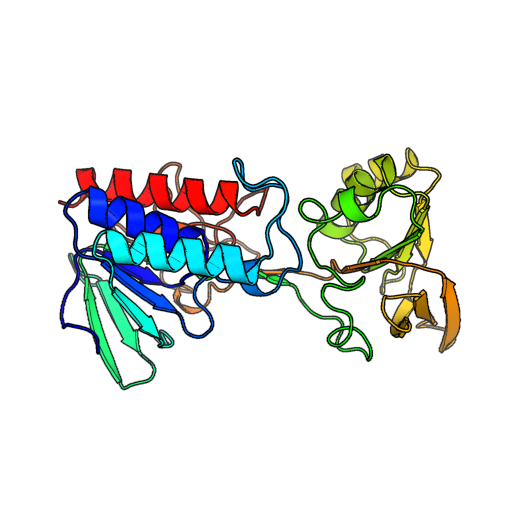1533 O O . VAL A 1 242 ? 8.201 -20.972 -31.036 1.00 31.32 215 VAL A O 1
ATOM 1537 N N . LYS A 1 243 ? 9.248 -22.952 -31.229 1.00 31.97 216 LYS A N 1
ATOM 1538 C CA . LYS A 1 243 ? 8.576 -23.222 -32.494 1.00 31.84 216 LYS A CA 1
ATOM 1539 C C . LYS A 1 243 ? 7.320 -24.049 -32.287 1.00 32.02 216 LYS A C 1
ATOM 1540 O O . LYS A 1 243 ? 6.290 -23.793 -32.918 1.00 31.09 216 LYS A O 1
ATOM 1546 N N . GLU A 1 244 ? 7.408 -25.032 -31.418 1.00 32.84 217 GLU A N 1
ATOM 1547 C CA . GLU A 1 244 ? 6.299 -25.879 -31.088 1.00 31.32 217 GLU A CA 1
ATOM 1548 C C . GLU A 1 244 ? 6.470 -26.499 -29.705 1.00 31.16 217 GLU A C 1
ATOM 1549 O O . GLU A 1 244 ? 7.553 -26.614 -29.220 1.00 28.09 217 GLU A O 1
ATOM 1555 N N . ILE A 1 245 ? 5.351 -26.904 -29.132 1.00 28.49 218 ILE A N 1
ATOM 1556 C CA . ILE A 1 245 ? 5.307 -27.556 -27.852 1.00 29.17 218 ILE A CA 1
ATOM 1557 C C . ILE A 1 245 ? 4.639 -28.857 -28.150 1.00 29.03 218 ILE A C 1
ATOM 1558 O O . ILE A 1 245 ? 3.587 -28.861 -28.665 1.00 33.37 218 ILE A O 1
ATOM 1563 N N . ARG A 1 246 ? 5.293 -29.951 -27.824 1.00 29.85 219 ARG A N 1
ATOM 1564 C CA . ARG A 1 246 ? 4.811 -31.273 -28.142 1.00 34.68 219 ARG A CA 1
ATOM 1565 C C . ARG A 1 246 ? 4.674 -32.231 -26.987 1.00 34.22 219 ARG A C 1
ATOM 1566 O O . ARG A 1 246 ? 5.328 -32.070 -26.019 1.00 35.40 219 ARG A O 1
ATOM 1574 N N . GLY A 1 247 ? 3.849 -33.243 -27.137 1.00 35.52 220 GLY A N 1
ATOM 1575 C CA . GLY A 1 247 ? 3.692 -34.237 -26.099 1.00 42.76 220 GLY A CA 1
ATOM 1576 C C . GLY A 1 247 ? 2.553 -35.174 -26.438 1.00 47.31 220 GLY A C 1
ATOM 1577 O O . GLY A 1 247 ? 1.996 -35.132 -27.538 1.00 47.22 220 GLY A O 1
ATOM 1578 N N . LYS A 1 248 ? 2.205 -36.016 -25.486 1.00 48.91 221 LYS A N 1
ATOM 1579 C CA . LYS A 1 248 ? 1.141 -36.960 -25.656 1.00 52.50 221 LYS A CA 1
ATOM 1580 C C . LYS A 1 248 ? 0.015 -36.547 -24.756 1.00 51.82 221 LYS A C 1
ATOM 1581 O O . LYS A 1 248 ? -0.797 -35.741 -25.122 1.00 53.21 221 LYS A O 1
ATOM 1587 N N . ASP A 1 249 ? -0.031 -37.101 -23.563 1.00 54.09 222 ASP A N 1
ATOM 1588 C CA . ASP A 1 249 ? -1.058 -36.717 -22.626 1.00 56.95 222 ASP A CA 1
ATOM 1589 C C . ASP A 1 249 ? -0.667 -35.358 -22.078 1.00 54.20 222 ASP A C 1
ATOM 1590 O O . ASP A 1 249 ? -1.477 -34.483 -21.969 1.00 52.39 222 ASP A O 1
ATOM 1595 N N . LYS A 1 250 ? 0.604 -35.215 -21.747 1.00 53.29 223 LYS A N 1
ATOM 1596 C CA . LYS A 1 250 ? 1.166 -33.992 -21.218 1.00 45.74 223 LYS A CA 1
ATOM 1597 C C . LYS A 1 250 ? 2.342 -33.517 -22.065 1.00 44.48 223 LYS A C 1
ATOM 1598 O O . LYS A 1 250 ? 2.801 -34.226 -22.919 1.00 45.16 223 LYS A O 1
ATOM 1604 N N . VAL A 1 251 ? 2.833 -32.325 -21.798 1.00 37.86 224 VAL A N 1
ATOM 1605 C CA . VAL A 1 251 ? 3.992 -31.802 -22.507 1.00 35.72 224 VAL A CA 1
ATOM 1606 C C . VAL A 1 251 ? 5.176 -32.737 -22.318 1.00 39.75 224 VAL A C 1
ATOM 1607 O O . VAL A 1 251 ? 5.437 -33.230 -21.211 1.00 36.46 224 VAL A O 1
ATOM 1611 N N . GLU A 1 252 ? 5.931 -32.941 -23.385 1.00 34.87 225 GLU A N 1
ATOM 1612 C CA . GLU A 1 252 ? 7.099 -33.776 -23.336 1.00 37.14 225 GLU A CA 1
ATOM 1613 C C . GLU A 1 252 ? 8.319 -33.122 -23.957 1.00 34.13 225 GLU A C 1
ATOM 1614 O O . GLU A 1 252 ? 9.406 -33.403 -23.582 1.00 33.50 225 GLU A O 1
ATOM 1620 N N . GLU A 1 253 ? 8.101 -32.228 -24.906 1.00 35.30 226 GLU A N 1
ATOM 1621 C CA . GLU A 1 253 ? 9.175 -31.499 -25.543 1.00 34.49 226 GLU A CA 1
ATOM 1622 C C . GLU A 1 253 ? 8.802 -30.140 -25.999 1.00 28.62 226 GLU A C 1
ATOM 1623 O O . GLU A 1 253 ? 7.697 -29.870 -26.235 1.00 30.41 226 GLU A O 1
ATOM 1629 N N . VAL A 1 254 ? 9.798 -29.300 -26.091 1.00 28.96 227 VAL A N 1
ATOM 1630 C CA . VAL A 1 254 ? 9.692 -27.977 -26.691 1.00 30.26 227 VAL A CA 1
ATOM 1631 C C . VAL A 1 254 ? 10.711 -27.906 -27.823 1.00 30.70 227 VAL A C 1
ATOM 1632 O O . VAL A 1 254 ? 11.894 -28.203 -27.616 1.00 32.10 227 VAL A O 1
ATOM 1636 N N . VAL A 1 255 ? 10.255 -27.531 -29.017 1.00 30.04 228 VAL A N 1
ATOM 1637 C CA . VAL A 1 255 ? 11.159 -27.275 -30.132 1.00 28.87 228 VAL A CA 1
ATOM 1638 C C . VAL A 1 255 ? 11.491 -25.795 -30.166 1.00 29.15 228 VAL A C 1
ATOM 1639 O O . VAL A 1 255 ? 10.592 -24.946 -30.213 1.00 28.90 228 VAL A O 1
ATOM 1643 N N . VAL A 1 256 ? 12.780 -25.485 -30.184 1.00 26.23 229 VAL A N 1
ATOM 1644 C CA . VAL A 1 256 ? 13.270 -24.117 -30.210 1.00 27.71 229 VAL A CA 1
ATOM 1645 C C . VAL A 1 256 ? 14.011 -23.902 -31.522 1.00 30.67 229 VAL A C 1
ATOM 1646 O O . VAL A 1 256 ? 14.669 -24.819 -32.023 1.00 32.28 229 VAL A O 1
ATOM 1650 N N . VAL A 1 257 ? 13.925 -22.698 -32.044 1.00 29.83 230 VAL A N 1
ATOM 1651 C CA . VAL A 1 257 ? 14.625 -22.319 -33.234 1.00 28.42 230 VAL A CA 1
ATOM 1652 C C . VAL A 1 257 ? 15.423 -21.054 -33.015 1.00 31.75 230 VAL A C 1
ATOM 1653 O O . VAL A 1 257 ? 14.939 -20.138 -32.481 1.00 31.96 230 VAL A O 1
ATOM 1657 N N . ASN A 1 258 ? 16.659 -21.045 -33.464 1.00 31.36 231 ASN A N 1
ATOM 1658 C CA . ASN A 1 258 ? 17.524 -19.898 -33.366 1.00 30.18 231 ASN A CA 1
ATOM 1659 C C . ASN A 1 258 ? 17.165 -18.854 -34.405 1.00 32.98 231 ASN A C 1
ATOM 1660 O O . ASN A 1 258 ? 16.997 -19.159 -35.551 1.00 31.68 231 ASN A O 1
ATOM 1665 N N . ASN A 1 259 ? 17.054 -17.617 -33.982 1.00 31.59 232 ASN A N 1
ATOM 1666 C CA . ASN A 1 259 ? 16.714 -16.541 -34.866 1.00 34.84 232 ASN A CA 1
ATOM 1667 C C . ASN A 1 259 ? 17.774 -16.260 -35.929 1.00 32.69 232 ASN A C 1
ATOM 1668 O O . ASN A 1 259 ? 17.448 -15.812 -36.993 1.00 35.86 232 ASN A O 1
ATOM 1673 N N . GLU A 1 260 ? 19.024 -16.509 -35.633 1.00 34.13 233 GLU A N 1
ATOM 1674 C CA . GLU A 1 260 ? 20.094 -16.215 -36.547 1.00 39.75 233 GLU A CA 1
ATOM 1675 C C . GLU A 1 260 ? 20.345 -17.301 -37.563 1.00 37.23 233 GLU A C 1
ATOM 1676 O O . GLU A 1 260 ? 20.464 -17.049 -38.719 1.00 37.30 233 GLU A O 1
ATOM 1682 N N . THR A 1 261 ? 20.445 -18.509 -37.081 1.00 38.26 234 THR A N 1
ATOM 1683 C CA . THR A 1 261 ? 20.727 -19.641 -37.909 1.00 35.00 234 THR A CA 1
ATOM 1684 C C . THR A 1 261 ? 19.555 -20.462 -38.366 1.00 35.78 234 THR A C 1
ATOM 1685 O O . THR A 1 261 ? 19.665 -21.223 -39.268 1.00 31.21 234 THR A O 1
ATOM 1689 N N . GLY A 1 262 ? 18.432 -20.300 -37.715 1.00 32.32 235 GLY A N 1
ATOM 1690 C CA . GLY A 1 262 ? 17.298 -21.150 -37.983 1.00 27.99 235 GLY A CA 1
ATOM 1691 C C . GLY A 1 262 ? 17.438 -22.568 -37.485 1.00 27.46 235 GLY A C 1
ATOM 1692 O O . GLY A 1 262 ? 16.507 -23.363 -37.665 1.00 27.06 235 GLY A O 1
ATOM 1693 N N . GLU A 1 263 ? 18.553 -22.911 -36.844 1.00 29.23 236 GLU A N 1
ATOM 1694 C CA . GLU A 1 263 ? 18.723 -24.258 -36.328 1.00 32.94 236 GLU A CA 1
ATOM 1695 C C . GLU A 1 263 ? 17.705 -24.562 -35.240 1.00 34.07 236 GLU A C 1
ATOM 1696 O O . GLU A 1 263 ? 17.388 -23.716 -34.400 1.00 30.60 236 GLU A O 1
ATOM 1702 N N . GLU A 1 264 ? 17.217 -25.776 -35.255 1.00 29.72 237 GLU A N 1
ATOM 1703 C CA . GLU A 1 264 ? 16.245 -26.214 -34.309 1.00 32.33 237 GLU A CA 1
ATOM 1704 C C . GLU A 1 264 ? 16.838 -27.137 -33.262 1.00 33.95 237 GLU A C 1
ATOM 1705 O O . GLU A 1 264 ? 17.706 -27.903 -33.539 1.00 30.34 237 GLU A O 1
ATOM 1711 N N . THR A 1 265 ? 16.329 -27.020 -32.046 1.00 28.34 238 THR A N 1
ATOM 1712 C CA . THR A 1 265 ? 16.765 -27.844 -30.933 1.00 33.41 238 THR A CA 1
ATOM 1713 C C . THR A 1 265 ? 15.552 -28.425 -30.252 1.00 31.35 238 THR A C 1
ATOM 1714 O O . THR A 1 265 ? 14.590 -27.770 -30.133 1.00 34.44 238 THR A O 1
ATOM 1718 N N . VAL A 1 266 ? 15.628 -29.664 -29.821 1.00 30.64 239 VAL A N 1
ATOM 1719 C CA . VAL A 1 266 ? 14.539 -30.301 -29.142 1.00 29.31 239 VAL A CA 1
ATOM 1720 C C . VAL A 1 266 ? 14.888 -30.381 -27.652 1.00 33.13 239 VAL A C 1
ATOM 1721 O O . VAL A 1 266 ? 15.817 -31.023 -27.281 1.00 32.88 239 VAL A O 1
ATOM 1725 N N . ILE A 1 267 ? 14.110 -29.708 -26.824 1.00 31.71 240 ILE A N 1
ATOM 1726 C CA . ILE A 1 267 ? 14.342 -29.709 -25.402 1.00 34.78 240 ILE A CA 1
ATOM 1727 C C . ILE A 1 267 ? 13.345 -30.590 -24.710 1.00 35.53 240 ILE A C 1
ATOM 1728 O O . ILE A 1 267 ? 12.198 -30.391 -24.836 1.00 36.63 240 ILE A O 1
ATOM 1733 N N . LYS A 1 268 ? 13.818 -31.560 -23.969 1.00 36.79 241 LYS A N 1
ATOM 1734 C CA . LYS A 1 268 ? 12.930 -32.418 -23.221 1.00 42.52 241 LYS A CA 1
ATOM 1735 C C . LYS A 1 268 ? 12.428 -31.588 -22.052 1.00 37.18 241 LYS A C 1
ATOM 1736 O O . LYS A 1 268 ? 13.204 -31.026 -21.353 1.00 36.32 241 LYS A O 1
ATOM 1742 N N . ALA A 1 269 ? 11.131 -31.527 -21.863 1.00 36.09 242 ALA A N 1
ATOM 1743 C CA . ALA A 1 269 ? 10.571 -30.754 -20.765 1.00 36.05 242 ALA A CA 1
ATOM 1744 C C . ALA A 1 269 ? 9.155 -31.229 -20.483 1.00 35.45 242 ALA A C 1
ATOM 1745 O O . ALA A 1 269 ? 8.434 -31.651 -21.388 1.00 33.32 242 ALA A O 1
ATOM 1747 N N . GLU A 1 270 ? 8.730 -31.120 -19.227 1.00 32.80 243 GLU A N 1
ATOM 1748 C CA . GLU A 1 270 ? 7.389 -31.495 -18.858 1.00 35.38 243 GLU A CA 1
ATOM 1749 C C . GLU A 1 270 ? 6.519 -30.281 -18.630 1.00 36.17 243 GLU A C 1
ATOM 1750 O O . GLU A 1 270 ? 5.342 -30.401 -18.548 1.00 36.22 243 GLU A O 1
ATOM 1756 N N . GLY A 1 271 ? 7.122 -29.116 -18.542 1.00 36.20 244 GLY A N 1
ATOM 1757 C CA . GLY A 1 271 ? 6.375 -27.912 -18.337 1.00 35.00 244 GLY A CA 1
ATOM 1758 C C . GLY A 1 271 ? 6.931 -26.716 -19.052 1.00 28.31 244 GLY A C 1
ATOM 1759 O O . GLY A 1 271 ? 8.086 -26.619 -19.248 1.00 28.05 244 GLY A O 1
ATOM 1760 N N . VAL A 1 272 ? 6.053 -25.804 -19.391 1.00 29.23 245 VAL A N 1
ATOM 1761 C CA . VAL A 1 272 ? 6.407 -24.596 -20.131 1.00 30.60 245 VAL A CA 1
ATOM 1762 C C . VAL A 1 272 ? 5.747 -23.426 -19.417 1.00 28.27 245 VAL A C 1
ATOM 1763 O O . VAL A 1 272 ? 4.514 -23.305 -19.428 1.00 28.18 245 VAL A O 1
ATOM 1767 N N . PHE A 1 273 ? 6.544 -22.558 -18.819 1.00 28.99 246 PHE A N 1
ATOM 1768 C CA . PHE A 1 273 ? 6.040 -21.390 -18.149 1.00 29.20 246 PHE A CA 1
ATOM 1769 C C . PHE A 1 273 ? 6.306 -20.194 -19.045 1.00 26.89 246 PHE A C 1
ATOM 1770 O O . PHE A 1 273 ? 7.397 -19.817 -19.226 1.00 28.50 246 PHE A O 1
ATOM 1778 N N . ILE A 1 274 ? 5.255 -19.615 -19.562 1.00 25.43 247 ILE A N 1
ATOM 1779 C CA . ILE A 1 274 ? 5.357 -18.505 -20.482 1.00 31.18 247 ILE A CA 1
ATOM 1780 C C . ILE A 1 274 ? 5.226 -17.148 -19.860 1.00 30.73 247 ILE A C 1
ATOM 1781 O O . ILE A 1 274 ? 4.223 -16.859 -19.293 1.00 27.72 247 ILE A O 1
ATOM 1786 N N . TYR A 1 275 ? 6.272 -16.353 -20.006 1.00 26.81 248 TYR A N 1
ATOM 1787 C CA . TYR A 1 275 ? 6.364 -15.019 -19.483 1.00 30.29 248 TYR A CA 1
ATOM 1788 C C . TYR A 1 275 ? 6.894 -14.056 -20.518 1.00 30.30 248 TYR A C 1
ATOM 1789 O O . TYR A 1 275 ? 7.953 -13.530 -20.390 1.00 27.79 248 TYR A O 1
ATOM 1798 N N . VAL A 1 276 ? 6.102 -13.845 -21.545 1.00 27.84 249 VAL A N 1
ATOM 1799 C CA . VAL A 1 276 ? 6.496 -12.947 -22.588 1.00 30.19 249 VAL A CA 1
ATOM 1800 C C . VAL A 1 276 ? 5.709 -11.667 -22.553 1.00 31.41 249 VAL A C 1
ATOM 1801 O O . VAL A 1 276 ? 5.588 -11.016 -23.545 1.00 29.90 249 VAL A O 1
ATOM 1805 N N . GLY A 1 277 ? 5.198 -11.296 -21.380 1.00 33.59 250 GLY A N 1
ATOM 1806 C CA . GLY A 1 277 ? 4.420 -10.083 -21.252 1.00 31.85 250 GLY A CA 1
ATOM 1807 C C . GLY A 1 277 ? 3.006 -10.284 -20.741 1.00 31.26 250 GLY A C 1
ATOM 1808 O O . GLY A 1 277 ? 2.393 -11.346 -20.921 1.00 28.64 250 GLY A O 1
ATOM 1809 N N . LEU A 1 278 ? 2.484 -9.256 -20.105 1.00 32.96 251 LEU A N 1
ATOM 1810 C CA . LEU A 1 278 ? 1.156 -9.257 -19.559 1.00 31.02 251 LEU A CA 1
ATOM 1811 C C . LEU A 1 278 ? 0.428 -8.045 -20.054 1.00 32.54 251 LEU A C 1
ATOM 1812 O O . LEU A 1 278 ? 1.005 -7.041 -20.192 1.00 32.76 251 LEU A O 1
ATOM 1817 N N . VAL A 1 279 ? -0.854 -8.169 -20.293 1.00 28.90 252 VAL A N 1
ATOM 1818 C CA . VAL A 1 279 ? -1.627 -7.077 -20.782 1.00 31.97 252 VAL A CA 1
ATOM 1819 C C . VAL A 1 279 ? -2.821 -6.692 -19.955 1.00 28.64 252 VAL A C 1
ATOM 1820 O O . VAL A 1 279 ? -3.827 -7.270 -20.049 1.00 28.44 252 VAL A O 1
ATOM 1824 N N . PRO A 1 280 ? -2.684 -5.659 -19.160 1.00 31.29 253 PRO A N 1
ATOM 1825 C CA . PRO A 1 280 ? -3.800 -5.206 -18.350 1.00 29.52 253 PRO A CA 1
ATOM 1826 C C . PRO A 1 280 ? -4.940 -4.712 -19.182 1.00 31.11 253 PRO A C 1
ATOM 1827 O O . PRO A 1 280 ? -4.714 -3.975 -20.079 1.00 27.57 253 PRO A O 1
ATOM 1831 N N . LYS A 1 281 ? -6.142 -5.119 -18.860 1.00 25.98 254 LYS A N 1
ATOM 1832 C CA . LYS A 1 281 ? -7.286 -4.699 -19.603 1.00 28.31 254 LYS A CA 1
ATOM 1833 C C . LYS A 1 281 ? -7.867 -3.388 -19.118 1.00 27.11 254 LYS A C 1
ATOM 1834 O O . LYS A 1 281 ? -8.963 -3.327 -18.675 1.00 27.07 254 LYS A O 1
ATOM 1840 N N . SER A 1 282 ? -7.087 -2.344 -19.245 1.00 28.64 255 SER A N 1
ATOM 1841 C CA . SER A 1 282 ? -7.481 -1.041 -18.817 1.00 28.78 255 SER A CA 1
ATOM 1842 C C . SER A 1 282 ? -7.958 -0.058 -19.851 1.00 28.34 255 SER A C 1
ATOM 1843 O O . SER A 1 282 ? -8.152 1.051 -19.551 1.00 31.52 255 SER A O 1
ATOM 1846 N N . ASP A 1 283 ? -8.143 -0.473 -21.083 1.00 33.02 256 ASP A N 1
ATOM 1847 C CA . ASP A 1 283 ? -8.448 0.499 -22.131 1.00 31.93 256 ASP A CA 1
ATOM 1848 C C . ASP A 1 283 ? -9.755 1.255 -21.878 1.00 31.76 256 ASP A C 1
ATOM 1849 O O . ASP A 1 283 ? -9.860 2.440 -22.214 1.00 33.06 256 ASP A O 1
ATOM 1854 N N . LEU A 1 284 ? -10.767 0.600 -21.296 1.00 30.14 257 LEU A N 1
ATOM 1855 C CA . LEU A 1 284 ? -12.012 1.311 -20.995 1.00 31.33 257 LEU A CA 1
ATOM 1856 C C . LEU A 1 284 ? -11.807 2.545 -20.115 1.00 30.40 257 LEU A C 1
ATOM 1857 O O . LEU A 1 284 ? -12.647 3.452 -20.146 1.00 30.77 257 LEU A O 1
ATOM 1862 N N . LEU A 1 285 ? -10.732 2.588 -19.362 1.00 29.59 258 LEU A N 1
ATOM 1863 C CA . LEU A 1 285 ? -10.476 3.710 -18.479 1.00 30.00 258 LEU A CA 1
ATOM 1864 C C . LEU A 1 285 ? -9.344 4.612 -18.900 1.00 34.17 258 LEU A C 1
ATOM 1865 O O . LEU A 1 285 ? -8.994 5.502 -18.201 1.00 34.18 258 LEU A O 1
ATOM 1870 N N . LYS A 1 286 ? -8.789 4.371 -20.073 1.00 34.38 259 LYS A N 1
ATOM 1871 C CA . LYS A 1 286 ? -7.741 5.205 -20.590 1.00 38.16 259 LYS A CA 1
ATOM 1872 C C . LYS A 1 286 ? -8.360 6.548 -20.885 1.00 37.93 259 LYS A C 1
ATOM 1873 O O . LYS A 1 286 ? -9.354 6.654 -21.554 1.00 39.41 259 LYS A O 1
ATOM 1879 N N . GLY A 1 287 ? -7.764 7.577 -20.342 1.00 38.36 260 GLY A N 1
ATOM 1880 C CA . GLY A 1 287 ? -8.273 8.904 -20.483 1.00 37.83 260 GLY A CA 1
ATOM 1881 C C . GLY A 1 287 ? -9.260 9.278 -19.399 1.00 42.31 260 GLY A C 1
ATOM 1882 O O . GLY A 1 287 ? -9.657 10.399 -19.328 1.00 38.59 260 GLY A O 1
ATOM 1883 N N . ILE A 1 288 ? -9.631 8.312 -18.573 1.00 39.25 261 ILE A N 1
ATOM 1884 C CA . ILE A 1 288 ? -10.567 8.535 -17.498 1.00 38.74 261 ILE A CA 1
ATOM 1885 C C . ILE A 1 288 ? -9.869 8.552 -16.139 1.00 37.34 261 ILE A C 1
ATOM 1886 O O . ILE A 1 288 ? -10.137 9.396 -15.351 1.00 39.75 261 ILE A O 1
ATOM 1891 N N . VAL A 1 289 ? -8.966 7.623 -15.910 1.00 35.18 262 VAL A N 1
ATOM 1892 C CA . VAL A 1 289 ? -8.226 7.547 -14.670 1.00 36.26 262 VAL A CA 1
ATOM 1893 C C . VAL A 1 289 ? -6.736 7.477 -14.882 1.00 36.70 262 VAL A C 1
ATOM 1894 O O . VAL A 1 289 ? -6.281 7.185 -15.949 1.00 36.88 262 VAL A O 1
ATOM 1898 N N . ASP A 1 290 ? -5.980 7.736 -13.838 1.00 36.23 263 ASP A N 1
ATOM 1899 C CA . ASP A 1 290 ? -4.553 7.675 -13.915 1.00 35.32 263 ASP A CA 1
ATOM 1900 C C . ASP A 1 290 ? -4.117 6.247 -14.106 1.00 39.04 263 ASP A C 1
ATOM 1901 O O . ASP A 1 290 ? -4.444 5.396 -13.327 1.00 33.42 263 ASP A O 1
ATOM 1906 N N . ILE A 1 291 ? -3.366 6.010 -15.167 1.00 37.26 264 ILE A N 1
ATOM 1907 C CA . ILE A 1 291 ? -2.849 4.713 -15.504 1.00 35.31 264 ILE A CA 1
ATOM 1908 C C . ILE A 1 291 ? -1.360 4.838 -15.609 1.00 42.77 264 ILE A C 1
ATOM 1909 O O . ILE A 1 291 ? -0.882 5.853 -16.014 1.00 45.24 264 ILE A O 1
ATOM 1914 N N . ASN A 1 292 ? -0.622 3.819 -15.220 1.00 39.59 265 ASN A N 1
ATOM 1915 C CA . ASN A 1 292 ? 0.824 3.934 -15.264 1.00 40.31 265 ASN A CA 1
ATOM 1916 C C . ASN A 1 292 ? 1.336 3.619 -16.670 1.00 42.82 265 ASN A C 1
ATOM 1917 O O . ASN A 1 292 ? 0.574 3.365 -17.612 1.00 38.13 265 ASN A O 1
ATOM 1922 N N . GLU A 1 293 ? 2.663 3.622 -16.791 1.00 46.11 266 GLU A N 1
ATOM 1923 C CA . GLU A 1 293 ? 3.322 3.551 -18.089 1.00 48.16 266 GLU A CA 1
ATOM 1924 C C . GLU A 1 293 ? 3.025 2.240 -18.799 1.00 46.49 266 GLU A C 1
ATOM 1925 O O . GLU A 1 293 ? 3.058 2.183 -20.033 1.00 47.38 266 GLU A O 1
ATOM 1931 N N . TYR A 1 294 ? 2.752 1.208 -18.024 1.00 44.28 267 TYR A N 1
ATOM 1932 C CA . TYR A 1 294 ? 2.511 -0.111 -18.538 1.00 40.79 267 TYR A CA 1
ATOM 1933 C C . TYR A 1 294 ? 1.069 -0.557 -18.661 1.00 33.33 267 TYR A C 1
ATOM 1934 O O . TYR A 1 294 ? 0.808 -1.661 -18.963 1.00 34.58 267 TYR A O 1
ATOM 1943 N N . GLY A 1 295 ? 0.157 0.346 -18.432 1.00 34.12 268 GLY A N 1
ATOM 1944 C CA . GLY A 1 295 ? -1.249 0.053 -18.585 1.00 31.58 268 GLY A CA 1
ATOM 1945 C C . GLY A 1 295 ? -1.973 -0.337 -17.312 1.00 29.81 268 GLY A C 1
ATOM 1946 O O . GLY A 1 295 ? -3.175 -0.610 -17.371 1.00 31.24 268 GLY A O 1
ATOM 1947 N N . TYR A 1 296 ? -1.297 -0.345 -16.169 1.00 32.55 269 TYR A N 1
ATOM 1948 C CA . TYR A 1 296 ? -1.923 -0.735 -14.904 1.00 31.81 269 TYR A CA 1
ATOM 1949 C C . TYR A 1 296 ? -2.501 0.474 -14.183 1.00 32.60 269 TYR A C 1
ATOM 1950 O O . TYR A 1 296 ? -1.884 1.540 -14.135 1.00 33.05 269 TYR A O 1
ATOM 1959 N N . ILE A 1 297 ? -3.699 0.315 -13.667 1.00 28.70 270 ILE A N 1
ATOM 1960 C CA . ILE A 1 297 ? -4.400 1.378 -13.027 1.00 29.58 270 ILE A CA 1
ATOM 1961 C C . ILE A 1 297 ? -3.864 1.715 -11.648 1.00 31.21 270 ILE A C 1
ATOM 1962 O O . ILE A 1 297 ? -3.607 0.862 -10.895 1.00 29.74 270 ILE A O 1
ATOM 1967 N N . LYS A 1 298 ? -3.698 2.985 -11.383 1.00 28.26 271 LYS A N 1
ATOM 1968 C CA . LYS A 1 298 ? -3.190 3.422 -10.111 1.00 33.39 271 LYS A CA 1
ATOM 1969 C C . LYS A 1 298 ? -4.313 3.619 -9.133 1.00 30.84 271 LYS A C 1
ATOM 1970 O O . LYS A 1 298 ? -5.350 4.061 -9.495 1.00 32.16 271 LYS A O 1
ATOM 1976 N N . THR A 1 299 ? -4.067 3.262 -7.884 1.00 33.41 272 THR A N 1
ATOM 1977 C CA . THR A 1 299 ? -5.061 3.415 -6.850 1.00 32.81 272 THR A CA 1
ATOM 1978 C C . THR A 1 299 ? -4.400 3.756 -5.523 1.00 31.53 272 THR A C 1
ATOM 1979 O O . THR A 1 299 ? -3.230 3.594 -5.384 1.00 32.86 272 THR A O 1
ATOM 1983 N N . ASP A 1 300 ? -5.192 4.238 -4.579 1.00 31.24 273 ASP A N 1
ATOM 1984 C CA . ASP A 1 300 ? -4.707 4.426 -3.220 1.00 33.63 273 ASP A CA 1
ATOM 1985 C C . ASP A 1 300 ? -4.888 3.116 -2.446 1.00 33.51 273 ASP A C 1
ATOM 1986 O O . ASP A 1 300 ? -5.215 2.070 -3.015 1.00 31.40 273 ASP A O 1
ATOM 1991 N N . GLU A 1 301 ? -4.674 3.163 -1.128 1.00 33.91 274 GLU A N 1
ATOM 1992 C CA . GLU A 1 301 ? -4.777 1.965 -0.306 1.00 31.41 274 GLU A CA 1
ATOM 1993 C C . GLU A 1 301 ? -6.200 1.423 -0.219 1.00 29.92 274 GLU A C 1
ATOM 1994 O O . GLU A 1 301 ? -6.383 0.281 0.220 1.00 30.33 274 GLU A O 1
ATOM 2000 N N . ASN A 1 302 ? -7.206 2.227 -0.565 1.00 28.53 275 ASN A N 1
ATOM 2001 C CA . ASN A 1 302 ? -8.599 1.797 -0.567 1.00 27.19 275 ASN A CA 1
ATOM 2002 C C . ASN A 1 302 ? -9.044 1.259 -1.924 1.00 26.46 275 ASN A C 1
ATOM 2003 O O . ASN A 1 302 ? -10.244 1.017 -2.119 1.00 24.24 275 ASN A O 1
ATOM 2008 N N . MET A 1 303 ? -8.097 1.147 -2.830 1.00 28.06 276 MET A N 1
ATOM 2009 C CA . MET A 1 303 ? -8.327 0.698 -4.195 1.00 25.27 276 MET A CA 1
ATOM 2010 C C . MET A 1 303 ? -9.007 1.748 -5.057 1.00 28.74 276 MET A C 1
ATOM 2011 O O . MET A 1 303 ? -9.437 1.451 -6.130 1.00 26.63 276 MET A O 1
ATOM 2016 N N . GLU A 1 304 ? -9.115 2.959 -4.559 1.00 28.81 277 GLU A N 1
ATOM 2017 C CA . GLU A 1 304 ? -9.787 3.996 -5.300 1.00 31.32 277 GLU A CA 1
ATOM 2018 C C . GLU A 1 304 ? -8.880 4.688 -6.298 1.00 28.23 277 GLU A C 1
ATOM 2019 O O . GLU A 1 304 ? -7.772 4.953 -6.016 1.00 28.18 277 GLU A O 1
ATOM 2025 N N . THR A 1 305 ? -9.407 4.960 -7.483 1.00 28.96 278 THR A N 1
ATOM 2026 C CA . THR A 1 305 ? -8.649 5.697 -8.489 1.00 31.51 278 THR A CA 1
ATOM 2027 C C . THR A 1 305 ? -8.703 7.191 -8.180 1.00 31.41 278 THR A C 1
ATOM 2028 O O . THR A 1 305 ? -9.227 7.623 -7.152 1.00 32.75 278 THR A O 1
ATOM 2032 N N . ASN A 1 306 ? -8.191 8.012 -9.097 1.00 35.47 279 ASN A N 1
ATOM 2033 C CA . ASN A 1 306 ? -8.282 9.454 -8.912 1.00 35.59 279 ASN A CA 1
ATOM 2034 C C . ASN A 1 306 ? -9.667 10.005 -9.218 1.00 34.15 279 ASN A C 1
ATOM 2035 O O . ASN A 1 306 ? -9.881 11.211 -9.054 1.00 40.20 279 ASN A O 1
ATOM 2040 N N . VAL A 1 307 ? -10.590 9.138 -9.575 1.00 34.62 280 VAL A N 1
ATOM 2041 C CA . VAL A 1 307 ? -11.959 9.510 -9.809 1.00 33.18 280 VAL A CA 1
ATOM 2042 C C . VAL A 1 307 ? -12.835 8.934 -8.713 1.00 35.97 280 VAL A C 1
ATOM 2043 O O . VAL A 1 307 ? -12.962 7.765 -8.566 1.00 32.81 280 VAL A O 1
ATOM 2047 N N . PRO A 1 308 ? -13.465 9.894 -7.949 1.00 37.09 281 PRO A N 1
ATOM 2048 C CA . PRO A 1 308 ? -14.286 9.377 -6.860 1.00 36.28 281 PRO A CA 1
ATOM 2049 C C . PRO A 1 308 ? -15.344 8.398 -7.270 1.00 35.01 281 PRO A C 1
ATOM 2050 O O . PRO A 1 308 ? -16.094 8.677 -8.135 1.00 39.30 281 PRO A O 1
ATOM 2054 N N . GLY A 1 309 ? -15.401 7.260 -6.616 1.00 31.94 282 GLY A N 1
ATOM 2055 C CA . GLY A 1 309 ? -16.407 6.296 -6.912 1.00 30.96 282 GLY A CA 1
ATOM 2056 C C . GLY A 1 309 ? -15.991 5.271 -7.910 1.00 32.30 282 GLY A C 1
ATOM 2057 O O . GLY A 1 309 ? -16.736 4.424 -8.190 1.00 33.63 282 GLY A O 1
ATOM 2058 N N . ILE A 1 310 ? -14.788 5.379 -8.408 1.00 29.51 283 ILE A N 1
ATOM 2059 C CA . ILE A 1 310 ? -14.279 4.416 -9.318 1.00 32.40 283 ILE A CA 1
ATOM 2060 C C . ILE A 1 310 ? -13.077 3.781 -8.685 1.00 26.83 283 ILE A C 1
ATOM 2061 O O . ILE A 1 310 ? -12.155 4.449 -8.386 1.00 29.64 283 ILE A O 1
ATOM 2066 N N . TYR A 1 311 ? -13.124 2.474 -8.538 1.00 27.33 284 TYR A N 1
ATOM 2067 C CA . TYR A 1 311 ? -12.051 1.705 -7.979 1.00 27.11 284 TYR A CA 1
ATOM 2068 C C . TYR A 1 311 ? -11.517 0.690 -8.991 1.00 27.02 284 TYR A C 1
ATOM 2069 O O . TYR A 1 311 ? -12.213 0.324 -9.864 1.00 29.56 284 TYR A O 1
ATOM 2078 N N . ALA A 1 312 ? -10.287 0.260 -8.816 1.00 25.33 285 ALA A N 1
ATOM 2079 C CA . ALA A 1 312 ? -9.688 -0.804 -9.616 1.00 28.30 285 ALA A CA 1
ATOM 2080 C C . ALA A 1 312 ? -9.155 -1.885 -8.686 1.00 27.42 285 ALA A C 1
ATOM 2081 O O . ALA A 1 312 ? -8.473 -1.579 -7.703 1.00 26.91 285 ALA A O 1
ATOM 2083 N N . VAL A 1 313 ? -9.477 -3.141 -8.988 1.00 24.23 286 VAL A N 1
ATOM 2084 C CA . VAL A 1 313 ? -9.156 -4.259 -8.114 1.00 26.52 286 VAL A CA 1
ATOM 2085 C C . VAL A 1 313 ? -8.608 -5.407 -8.946 1.00 24.77 286 VAL A C 1
ATOM 2086 O O . VAL A 1 313 ? -8.938 -5.562 -10.134 1.00 22.08 286 VAL A O 1
ATOM 2090 N N . GLY A 1 314 ? -7.713 -6.169 -8.330 1.00 21.35 287 GLY A N 1
ATOM 2091 C CA . GLY A 1 314 ? -7.180 -7.375 -8.929 1.00 22.26 287 GLY A CA 1
ATOM 2092 C C . GLY A 1 314 ? -6.012 -7.093 -9.862 1.00 26.23 287 GLY A C 1
ATOM 2093 O O . GLY A 1 314 ? -5.284 -6.116 -9.711 1.00 25.08 287 GLY A O 1
ATOM 2094 N N . ASP A 1 315 ? -5.858 -7.965 -10.865 1.00 23.36 288 ASP A N 1
ATOM 2095 C CA . ASP A 1 315 ? -4.647 -7.965 -11.684 1.00 26.44 288 ASP A CA 1
ATOM 2096 C C . ASP A 1 315 ? -4.506 -6.726 -12.576 1.00 24.24 288 ASP A C 1
ATOM 2097 O O . ASP A 1 315 ? -3.391 -6.435 -13.025 1.00 25.77 288 ASP A O 1
ATOM 2102 N N . VAL A 1 316 ? -5.593 -6.000 -12.842 1.00 25.87 289 VAL A N 1
ATOM 2103 C CA . VAL A 1 316 ? -5.514 -4.803 -13.688 1.00 25.10 289 VAL A CA 1
ATOM 2104 C C . VAL A 1 316 ? -4.887 -3.636 -12.935 1.00 27.31 289 VAL A C 1
ATOM 2105 O O . VAL A 1 316 ? -4.412 -2.681 -13.561 1.00 26.91 289 VAL A O 1
ATOM 2109 N N . ARG A 1 317 ? -4.874 -3.693 -11.596 1.00 23.46 290 ARG A N 1
ATOM 2110 C CA . ARG A 1 317 ? -4.305 -2.655 -10.769 1.00 24.38 290 ARG A CA 1
ATOM 2111 C C . ARG A 1 317 ? -2.784 -2.764 -10.755 1.00 26.00 290 ARG A C 1
ATOM 2112 O O . ARG A 1 317 ? -2.213 -3.843 -10.929 1.00 28.45 290 ARG A O 1
ATOM 2120 N N . GLU A 1 318 ? -2.124 -1.627 -10.581 1.00 26.85 291 GLU A N 1
ATOM 2121 C CA . GLU A 1 318 ? -0.690 -1.622 -10.294 1.00 27.79 291 GLU A CA 1
ATOM 2122 C C . GLU A 1 318 ? -0.403 -2.336 -8.969 1.00 30.23 291 GLU A C 1
ATOM 2123 O O . GLU A 1 318 ? -0.903 -1.917 -7.925 1.00 31.68 291 GLU A O 1
ATOM 2129 N N . LYS A 1 319 ? 0.392 -3.396 -9.018 1.00 29.78 292 LYS A N 1
ATOM 2130 C CA . LYS A 1 319 ? 0.741 -4.188 -7.866 1.00 32.83 292 LYS A CA 1
ATOM 2131 C C . LYS A 1 319 ? 1.843 -5.176 -8.149 1.00 31.19 292 LYS A C 1
ATOM 2132 O O . LYS A 1 319 ? 2.308 -5.258 -9.230 1.00 33.53 292 LYS A O 1
ATOM 2138 N N . ASN A 1 320 ? 2.251 -5.934 -7.153 1.00 30.69 293 ASN A N 1
ATOM 2139 C CA . ASN A 1 320 ? 3.320 -6.874 -7.324 1.00 31.04 293 ASN A CA 1
ATOM 2140 C C . ASN A 1 320 ? 2.951 -8.323 -7.475 1.00 33.95 293 ASN A C 1
ATOM 2141 O O . ASN A 1 320 ? 3.557 -9.002 -8.245 1.00 37.64 293 ASN A O 1
ATOM 2146 N N . LEU A 1 321 ? 1.987 -8.797 -6.714 1.00 28.27 294 LEU A N 1
ATOM 2147 C CA . LEU A 1 321 ? 1.621 -10.185 -6.746 1.00 26.13 294 LEU A CA 1
ATOM 2148 C C . LEU A 1 321 ? 0.216 -10.377 -7.219 1.00 27.33 294 LEU A C 1
ATOM 2149 O O . LEU A 1 321 ? -0.699 -9.926 -6.605 1.00 24.76 294 LEU A O 1
ATOM 2154 N N . ARG A 1 322 ? 0.091 -11.055 -8.359 1.00 27.57 295 ARG A N 1
ATOM 2155 C CA . ARG A 1 322 ? -1.203 -11.308 -8.976 1.00 25.86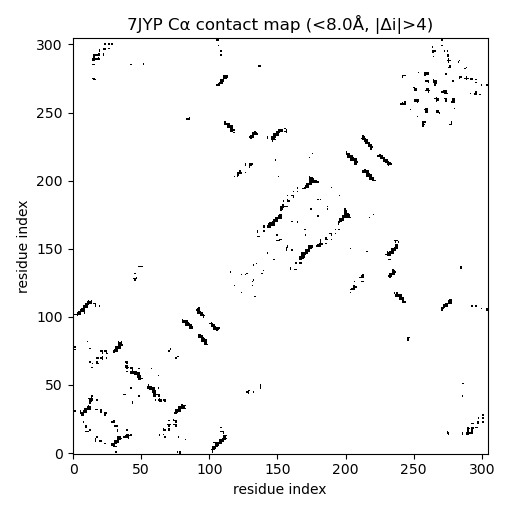 295 ARG A CA 1
ATOM 2156 C C . ARG A 1 322 ? -1.594 -12.752 -8.679 1.00 28.60 295 ARG A C 1
ATOM 2157 O O . ARG A 1 322 ? -1.116 -13.691 -9.323 1.00 29.28 295 ARG A O 1
ATOM 2165 N N . GLN A 1 323 ? -2.468 -12.916 -7.689 1.00 26.45 296 GLN A N 1
ATOM 2166 C CA . GLN A 1 323 ? -2.945 -14.215 -7.246 1.00 26.24 296 GLN A CA 1
ATOM 2167 C C . GLN A 1 323 ? -4.435 -14.109 -6.996 1.00 23.77 296 GLN A C 1
ATOM 2168 O O . GLN A 1 323 ? -4.984 -13.013 -6.890 1.00 23.79 296 GLN A O 1
ATOM 2174 N N . ILE A 1 324 ? -5.088 -15.229 -6.847 1.00 22.68 297 ILE A N 1
ATOM 2175 C CA . ILE A 1 324 ? -6.472 -15.198 -6.548 1.00 24.69 297 ILE A CA 1
ATOM 2176 C C . ILE A 1 324 ? -6.716 -14.487 -5.203 1.00 25.30 297 ILE A C 1
ATOM 2177 O O . ILE A 1 324 ? -7.613 -13.742 -5.078 1.00 23.92 297 ILE A O 1
ATOM 2182 N N . VAL A 1 325 ? -5.877 -14.766 -4.218 1.00 24.94 298 VAL A N 1
ATOM 2183 C CA . VAL A 1 325 ? -6.123 -14.205 -2.896 1.00 23.35 298 VAL A CA 1
ATOM 2184 C C . VAL A 1 325 ? -5.890 -12.693 -2.880 1.00 25.47 298 VAL A C 1
ATOM 2185 O O . VAL A 1 325 ? -6.619 -11.956 -2.199 1.00 25.09 298 VAL A O 1
ATOM 2189 N N . THR A 1 326 ? -4.889 -12.195 -3.621 1.00 22.11 299 THR A N 1
ATOM 2190 C CA . THR A 1 326 ? -4.699 -10.745 -3.645 1.00 23.70 299 THR A CA 1
ATOM 2191 C C . THR A 1 326 ? -5.786 -10.044 -4.453 1.00 24.00 299 THR A C 1
ATOM 2192 O O . THR A 1 326 ? -6.098 -8.878 -4.182 1.00 24.24 299 THR A O 1
ATOM 2196 N N . ALA A 1 327 ? -6.340 -10.706 -5.478 1.00 24.39 300 ALA A N 1
ATOM 2197 C CA . ALA A 1 327 ? -7.478 -10.133 -6.188 1.00 23.97 300 ALA A CA 1
ATOM 2198 C C . ALA A 1 327 ? -8.710 -10.093 -5.296 1.00 24.30 300 ALA A C 1
ATOM 2199 O O . ALA A 1 327 ? -9.416 -9.075 -5.235 1.00 22.80 300 ALA A O 1
ATOM 2201 N N . ALA A 1 328 ? -8.993 -11.205 -4.602 1.00 24.79 301 ALA A N 1
ATOM 2202 C CA . ALA A 1 328 ? -10.107 -11.241 -3.663 1.00 27.55 301 ALA A CA 1
ATOM 2203 C C . ALA A 1 328 ? -9.988 -10.132 -2.622 1.00 23.49 301 ALA A C 1
ATOM 2204 O O . ALA A 1 328 ? -10.958 -9.414 -2.359 1.00 22.36 301 ALA A O 1
ATOM 2206 N N . ALA A 1 329 ? -8.787 -9.953 -2.057 1.00 22.91 302 ALA A N 1
ATOM 2207 C CA . ALA A 1 329 ? -8.587 -8.942 -1.014 1.00 26.14 302 ALA A CA 1
ATOM 2208 C C . ALA A 1 329 ? -8.866 -7.544 -1.543 1.00 25.27 302 ALA A C 1
ATOM 2209 O O . ALA A 1 329 ? -9.509 -6.735 -0.871 1.00 23.49 302 ALA A O 1
ATOM 2211 N N . ASP A 1 330 ? -8.432 -7.250 -2.759 1.00 22.77 303 ASP A N 1
ATOM 2212 C CA . ASP A 1 330 ? -8.712 -5.971 -3.353 1.00 22.67 303 ASP A CA 1
ATOM 2213 C C . ASP A 1 330 ? -10.205 -5.737 -3.462 1.00 22.60 303 ASP A C 1
ATOM 2214 O O . ASP A 1 330 ? -10.658 -4.697 -3.144 1.00 23.35 303 ASP A O 1
ATOM 2219 N N . GLY A 1 331 ? -10.960 -6.726 -3.926 1.00 22.19 304 GLY A N 1
ATOM 2220 C CA . GLY A 1 331 ? -12.390 -6.542 -4.104 1.00 23.11 304 GLY A CA 1
ATOM 2221 C C . GLY A 1 331 ? -13.095 -6.260 -2.792 1.00 24.92 304 GLY A C 1
ATOM 2222 O O . GLY A 1 331 ? -14.028 -5.450 -2.735 1.00 24.43 304 GLY A O 1
ATOM 2223 N N . ALA A 1 332 ? -12.662 -6.937 -1.729 1.00 21.18 305 ALA A N 1
ATOM 2224 C CA . ALA A 1 332 ? -13.209 -6.709 -0.392 1.00 24.41 305 ALA A CA 1
ATOM 2225 C C . ALA A 1 332 ? -12.919 -5.294 0.088 1.00 23.55 305 ALA A C 1
ATOM 2226 O O . ALA A 1 332 ? -13.811 -4.585 0.575 1.00 26.80 305 ALA A O 1
ATOM 2228 N N . ILE A 1 333 ? -11.686 -4.892 -0.010 1.00 23.57 306 ILE A N 1
ATOM 2229 C CA . ILE A 1 333 ? -11.281 -3.579 0.427 1.00 21.00 306 ILE A CA 1
ATOM 2230 C C . ILE A 1 333 ? -12.071 -2.480 -0.246 1.00 24.27 306 ILE A C 1
ATOM 2231 O O . ILE A 1 333 ? -12.549 -1.587 0.362 1.00 26.91 306 ILE A O 1
ATOM 2236 N N . ALA A 1 334 ? -12.200 -2.591 -1.552 1.00 21.42 307 ALA A N 1
ATOM 2237 C CA . ALA A 1 334 ? -12.915 -1.594 -2.306 1.00 22.81 307 ALA A CA 1
ATOM 2238 C C . ALA A 1 334 ? -14.360 -1.442 -1.932 1.00 23.56 307 ALA A C 1
ATOM 2239 O O . ALA A 1 334 ? -14.836 -0.387 -1.780 1.00 25.42 307 ALA A O 1
ATOM 2241 N N . VAL A 1 335 ? -15.053 -2.533 -1.802 1.00 23.81 308 VAL A N 1
ATOM 2242 C CA . VAL A 1 335 ? -16.475 -2.457 -1.500 1.00 21.91 308 VAL A CA 1
ATOM 2243 C C . VAL A 1 335 ? -16.701 -2.013 -0.054 1.00 26.60 308 VAL A C 1
ATOM 2244 O O . VAL A 1 335 ? -17.592 -1.200 0.223 1.00 24.92 308 VAL A O 1
ATOM 2248 N N . GLU A 1 336 ? -15.882 -2.476 0.857 1.00 24.79 309 GLU A N 1
ATOM 2249 C CA . GLU A 1 336 ? -16.029 -2.047 2.228 1.00 27.66 309 GLU A CA 1
ATOM 2250 C C . GLU A 1 336 ? -15.875 -0.552 2.304 1.00 30.36 309 GLU A C 1
ATOM 2251 O O . GLU A 1 336 ? -16.666 0.095 2.895 1.00 31.75 309 GLU A O 1
ATOM 2257 N N . HIS A 1 337 ? -14.848 -0.027 1.673 1.00 28.04 310 HIS A N 1
ATOM 2258 C CA . HIS A 1 337 ? -14.599 1.409 1.684 1.00 30.14 310 HIS A CA 1
ATOM 2259 C C . HIS A 1 337 ? -15.750 2.173 1.037 1.00 31.63 310 HIS A C 1
ATOM 2260 O O . HIS A 1 337 ? -16.243 3.161 1.595 1.00 31.85 310 HIS A O 1
ATOM 2267 N N . ALA A 1 338 ? -16.179 1.740 -0.158 1.00 28.39 311 ALA A N 1
ATOM 2268 C CA . ALA A 1 338 ? -17.291 2.404 -0.836 1.00 29.39 311 ALA A CA 1
ATOM 2269 C C . ALA A 1 338 ? -18.583 2.330 -0.026 1.00 33.29 311 ALA A C 1
ATOM 2270 O O . ALA A 1 338 ? -19.380 3.278 -0.034 1.00 29.39 311 ALA A O 1
ATOM 2272 N N . ALA A 1 339 ? -18.815 1.222 0.636 1.00 27.85 312 ALA A N 1
ATOM 2273 C CA . ALA A 1 339 ? -20.033 1.074 1.390 1.00 32.58 312 ALA A CA 1
ATOM 2274 C C . ALA A 1 339 ? -20.175 2.139 2.462 1.00 33.22 312 ALA A C 1
ATOM 2275 O O . ALA A 1 339 ? -21.242 2.551 2.789 1.00 35.86 312 ALA A O 1
ATOM 2277 N N . LYS A 1 340 ? -19.060 2.567 2.989 1.00 30.57 313 LYS A N 1
ATOM 2278 C CA . LYS A 1 340 ? -19.059 3.555 4.017 1.00 34.67 313 LYS A CA 1
ATOM 2279 C C . LYS A 1 340 ? -18.943 4.952 3.506 1.00 36.24 313 LYS A C 1
ATOM 2280 O O . LYS A 1 340 ? -19.480 5.847 4.069 1.00 36.54 313 LYS A O 1
ATOM 2286 N N . LYS A 1 341 ? -18.202 5.126 2.444 1.00 33.44 314 LYS A N 1
ATOM 2287 C CA . LYS A 1 341 ? -18.028 6.453 1.920 1.00 38.44 314 LYS A CA 1
ATOM 2288 C C . LYS A 1 341 ? -19.136 6.997 1.047 1.00 38.42 314 LYS A C 1
ATOM 2289 O O . LYS A 1 341 ? -19.456 8.132 1.142 1.00 39.39 314 LYS A O 1
ATOM 2295 N N . TYR A 1 342 ? -19.710 6.170 0.193 1.00 35.56 315 TYR A N 1
ATOM 2296 C CA . TYR A 1 342 ? -20.706 6.640 -0.749 1.00 36.99 315 TYR A CA 1
ATOM 2297 C C . TYR A 1 342 ? -22.151 6.288 -0.516 1.00 38.62 315 TYR A C 1
ATOM 2298 O O . TYR A 1 342 ? -22.991 6.666 -1.290 1.00 36.56 315 TYR A O 1
ATOM 2307 N N . PHE A 1 343 ? -22.437 5.588 0.569 1.00 34.61 316 PHE A N 1
ATOM 2308 C CA . PHE A 1 343 ? -23.796 5.241 0.891 1.00 34.76 316 PHE A CA 1
ATOM 2309 C C . PHE A 1 343 ? -24.186 5.568 2.346 1.00 38.84 316 PHE A C 1
ATOM 2310 O O . PHE A 1 343 ? -23.420 6.142 3.079 1.00 39.50 316 PHE A O 1
#

B-factor: mean 34.02, std 8.37, range [18.64, 73.56]